Protein AF-A0A5B8K6I6-F1 (afdb_monomer)

Structure (mmCIF, N/CA/C/O backbone):
data_AF-A0A5B8K6I6-F1
#
_entry.id   AF-A0A5B8K6I6-F1
#
loop_
_atom_site.group_PDB
_atom_site.id
_atom_site.type_symbol
_atom_site.label_atom_id
_atom_site.label_alt_id
_atom_site.label_comp_id
_atom_site.label_asym_id
_atom_site.label_entity_id
_atom_site.label_seq_id
_atom_site.pdbx_PDB_ins_code
_atom_site.Cartn_x
_atom_site.Cartn_y
_atom_site.Cartn_z
_atom_site.occupancy
_atom_site.B_iso_or_equiv
_atom_site.auth_seq_id
_atom_site.auth_comp_id
_atom_site.auth_asym_id
_atom_site.auth_atom_id
_atom_site.pdbx_PDB_model_num
ATOM 1 N N . MET A 1 1 ? -5.774 4.241 20.887 1.00 58.62 1 MET A N 1
ATOM 2 C CA . MET A 1 1 ? -6.806 3.302 20.390 1.00 58.62 1 MET A CA 1
ATOM 3 C C . MET A 1 1 ? -7.800 3.994 19.478 1.00 58.62 1 MET A C 1
ATOM 5 O O . MET A 1 1 ? -8.520 4.863 19.935 1.00 58.62 1 MET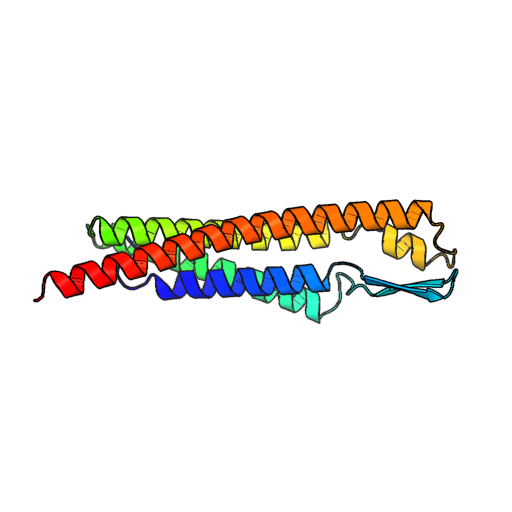 A O 1
ATOM 9 N N . LEU A 1 2 ? -7.882 3.645 18.198 1.00 59.34 2 LEU A N 1
ATOM 10 C CA . LEU A 1 2 ? -8.655 4.373 17.180 1.00 59.34 2 LEU A CA 1
ATOM 11 C C . LEU A 1 2 ? -10.191 4.192 17.305 1.00 59.34 2 LEU A C 1
ATOM 13 O O . LEU A 1 2 ? -10.853 3.834 16.338 1.00 59.34 2 LEU A O 1
ATOM 17 N N . LYS A 1 3 ? -10.796 4.438 18.475 1.00 55.09 3 LYS A N 1
ATOM 18 C CA . LYS A 1 3 ? -12.224 4.195 18.749 1.00 55.09 3 LYS A CA 1
ATOM 19 C C . LYS A 1 3 ? -13.118 4.897 17.710 1.00 55.09 3 LYS A C 1
ATOM 21 O O . LYS A 1 3 ? -13.116 6.123 17.602 1.00 55.09 3 LYS A O 1
ATOM 26 N N . GLY A 1 4 ? -13.834 4.113 16.898 1.00 58.09 4 GLY A N 1
ATOM 27 C CA . GLY A 1 4 ? -14.802 4.593 15.897 1.00 58.09 4 GLY A CA 1
ATOM 28 C C . GLY A 1 4 ? -14.236 5.364 14.694 1.00 58.09 4 GLY A C 1
ATOM 29 O O . GLY A 1 4 ? -15.002 5.770 13.826 1.00 58.09 4 GLY A O 1
ATOM 30 N N . LYS A 1 5 ? -12.914 5.562 14.597 1.00 69.94 5 LYS A N 1
ATOM 31 C CA . LYS A 1 5 ? -12.266 6.325 13.507 1.00 69.94 5 LYS A CA 1
ATOM 32 C C . LYS A 1 5 ? -11.342 5.477 12.634 1.00 69.94 5 LYS A C 1
ATOM 34 O O . LYS A 1 5 ? -10.513 6.017 11.914 1.00 69.94 5 LYS A O 1
ATOM 39 N N . ILE A 1 6 ? -11.512 4.159 12.694 1.00 80.88 6 ILE A N 1
ATOM 40 C CA . ILE A 1 6 ? -10.692 3.154 12.006 1.00 80.88 6 ILE A CA 1
ATOM 41 C C . ILE A 1 6 ? -10.938 3.148 10.490 1.00 80.88 6 ILE A C 1
ATOM 43 O O . ILE A 1 6 ? -10.025 2.895 9.711 1.00 80.88 6 ILE A O 1
ATOM 47 N N . ILE A 1 7 ? -12.161 3.478 10.062 1.00 85.50 7 ILE A N 1
ATOM 48 C CA . ILE A 1 7 ? -12.578 3.338 8.662 1.00 85.50 7 ILE A CA 1
ATOM 49 C C . ILE A 1 7 ? -11.806 4.267 7.718 1.00 85.50 7 ILE A C 1
ATOM 51 O O . ILE A 1 7 ? -11.410 3.849 6.640 1.00 85.50 7 ILE A O 1
ATOM 55 N N . ARG A 1 8 ? -11.537 5.514 8.132 1.00 88.44 8 ARG A N 1
ATOM 56 C CA . ARG A 1 8 ? -10.824 6.499 7.305 1.00 88.44 8 ARG A CA 1
ATOM 57 C C . ARG A 1 8 ? -9.383 6.075 6.990 1.00 88.44 8 ARG A C 1
ATOM 59 O O . ARG A 1 8 ? -9.070 5.988 5.807 1.00 88.44 8 ARG A O 1
ATOM 66 N N . PRO A 1 9 ? -8.513 5.789 7.980 1.00 89.25 9 PRO A N 1
ATOM 67 C CA . PRO A 1 9 ? -7.154 5.337 7.694 1.00 89.25 9 PRO A CA 1
ATOM 68 C C . PRO A 1 9 ? -7.130 3.995 6.954 1.00 89.25 9 PRO A C 1
ATOM 70 O O . PRO A 1 9 ? -6.293 3.817 6.077 1.00 89.25 9 PRO A O 1
ATOM 73 N N . PHE A 1 10 ? -8.078 3.091 7.229 1.00 90.81 10 PHE A N 1
ATOM 74 C CA . PHE A 1 10 ? -8.223 1.842 6.477 1.00 90.81 10 PHE A CA 1
ATOM 75 C C . PHE A 1 10 ? -8.524 2.085 4.989 1.00 90.81 10 PHE A C 1
ATOM 77 O O . PHE A 1 10 ? -7.785 1.602 4.137 1.00 90.81 10 PHE A O 1
ATOM 84 N N . VAL A 1 11 ? -9.558 2.872 4.668 1.00 91.81 11 VAL A N 1
ATOM 85 C CA . VAL A 1 11 ? -9.957 3.157 3.276 1.00 91.81 11 VAL A CA 1
ATOM 86 C C . VAL A 1 11 ? -8.851 3.890 2.522 1.00 91.81 11 VAL A C 1
ATOM 88 O O . VAL A 1 11 ? -8.549 3.534 1.390 1.00 91.81 11 VAL A O 1
ATOM 91 N N . LEU A 1 12 ? -8.209 4.878 3.148 1.00 92.50 12 LEU A N 1
ATOM 92 C CA . LEU A 1 12 ? -7.098 5.606 2.529 1.00 92.50 12 LEU A CA 1
ATOM 93 C C . LEU A 1 12 ? -5.897 4.689 2.260 1.00 92.50 12 LEU A C 1
ATOM 95 O O . LEU A 1 12 ? -5.284 4.772 1.200 1.00 92.50 12 LEU A O 1
ATOM 99 N N . SER A 1 13 ? -5.601 3.770 3.181 1.00 92.06 13 SER A N 1
ATOM 100 C CA . SER A 1 13 ? -4.549 2.770 2.981 1.00 92.06 13 SER A CA 1
ATOM 101 C C . SER A 1 13 ? -4.890 1.818 1.834 1.00 92.06 13 SER A C 1
ATOM 103 O O . SER A 1 13 ? -4.014 1.490 1.039 1.00 92.06 13 SER A O 1
ATOM 105 N N . LEU A 1 14 ? -6.157 1.409 1.722 1.00 92.25 14 LEU A N 1
ATOM 106 C CA . LEU A 1 14 ? -6.629 0.538 0.644 1.00 92.25 14 LEU A CA 1
ATOM 107 C C . LEU A 1 14 ? -6.530 1.232 -0.713 1.00 92.25 14 LEU A C 1
ATOM 109 O O . LEU A 1 14 ? -6.018 0.642 -1.659 1.00 92.25 14 LEU A O 1
ATOM 113 N N . LEU A 1 15 ? -6.958 2.495 -0.796 1.00 92.62 15 LEU A N 1
ATOM 114 C CA . LEU A 1 15 ? -6.822 3.301 -2.007 1.00 92.62 15 LEU A CA 1
ATOM 115 C C . LEU A 1 15 ? -5.353 3.439 -2.412 1.00 92.62 15 LEU A C 1
ATOM 117 O O . LEU A 1 15 ? -5.026 3.164 -3.561 1.00 92.62 15 LEU A O 1
ATOM 121 N N . SER A 1 16 ? -4.461 3.776 -1.474 1.00 91.62 16 SER A N 1
ATOM 122 C CA . SER A 1 16 ? -3.018 3.840 -1.744 1.00 91.62 16 SER A CA 1
ATOM 123 C C . SER A 1 16 ? -2.495 2.546 -2.380 1.00 91.62 16 SER A C 1
ATOM 125 O O . SER A 1 16 ? -1.836 2.584 -3.417 1.00 91.62 16 SER A O 1
ATOM 127 N N . VAL A 1 17 ? -2.842 1.385 -1.818 1.00 88.81 17 VAL A N 1
ATOM 128 C CA . VAL A 1 17 ? -2.378 0.094 -2.347 1.00 88.81 17 VAL A CA 1
ATOM 129 C C . VAL A 1 17 ? -2.996 -0.237 -3.707 1.00 88.81 17 VAL A C 1
ATOM 131 O O . VAL A 1 17 ? -2.287 -0.734 -4.575 1.00 88.81 17 VAL A O 1
ATOM 134 N N . ILE A 1 18 ? -4.270 0.086 -3.948 1.00 89.50 18 ILE A N 1
ATOM 135 C CA . ILE A 1 18 ? -4.889 -0.077 -5.276 1.00 89.50 18 ILE A CA 1
ATOM 136 C C . ILE A 1 18 ? -4.133 0.747 -6.325 1.00 89.50 18 ILE A C 1
ATOM 138 O O . ILE A 1 18 ? -3.779 0.219 -7.378 1.00 89.50 18 ILE A O 1
ATOM 142 N N . PHE A 1 19 ? -3.835 2.014 -6.030 1.00 87.69 19 PHE A N 1
ATOM 143 C CA . PHE A 1 19 ? -3.057 2.863 -6.934 1.00 87.69 19 PHE A CA 1
ATOM 144 C C . PHE A 1 19 ? -1.622 2.358 -7.116 1.00 87.69 19 PHE A C 1
ATOM 146 O O . PHE A 1 19 ? -1.102 2.432 -8.225 1.00 87.69 19 PHE A O 1
ATOM 153 N N . SER A 1 20 ? -1.006 1.783 -6.079 1.00 84.44 20 SER A N 1
ATOM 154 C CA . SER A 1 20 ? 0.295 1.116 -6.201 1.00 84.44 20 SER A CA 1
ATOM 155 C C . SER A 1 20 ? 0.239 -0.053 -7.186 1.00 84.44 20 SER A C 1
ATOM 157 O O . SER A 1 20 ? 1.074 -0.102 -8.083 1.00 84.44 20 SER A O 1
ATOM 159 N N . ILE A 1 21 ? -0.773 -0.926 -7.099 1.00 83.25 21 ILE A N 1
ATOM 160 C CA . ILE A 1 21 ? -0.957 -2.051 -8.032 1.00 83.25 21 ILE A CA 1
ATOM 161 C C . ILE A 1 21 ? -1.143 -1.547 -9.462 1.00 83.25 21 ILE A C 1
ATOM 163 O O . ILE A 1 21 ? -0.490 -2.053 -10.371 1.00 83.25 21 ILE A O 1
ATOM 167 N N . ILE A 1 22 ? -2.011 -0.549 -9.665 1.00 82.50 22 ILE A N 1
ATOM 168 C CA . ILE A 1 22 ? -2.240 0.052 -10.986 1.00 82.50 22 ILE A CA 1
ATOM 169 C C . ILE A 1 22 ? -0.925 0.609 -11.534 1.00 82.50 22 ILE A C 1
ATOM 171 O O . ILE A 1 22 ? -0.543 0.272 -12.650 1.00 82.50 22 ILE A O 1
ATOM 175 N N . ALA A 1 23 ? -0.192 1.385 -10.731 1.00 76.88 23 ALA A N 1
ATOM 176 C CA . ALA A 1 23 ? 1.114 1.909 -11.114 1.00 76.88 23 ALA A CA 1
ATOM 177 C C . ALA A 1 23 ? 2.092 0.779 -11.469 1.00 76.88 23 ALA A C 1
ATOM 179 O O . ALA A 1 23 ? 2.774 0.870 -12.480 1.00 76.88 23 ALA A O 1
ATOM 180 N N . THR A 1 24 ? 2.132 -0.310 -10.695 1.00 74.50 24 THR A N 1
ATOM 181 C CA . THR A 1 24 ? 3.034 -1.443 -10.955 1.00 74.50 24 THR A CA 1
ATOM 182 C C . THR A 1 24 ? 2.703 -2.114 -12.273 1.00 74.50 24 THR A C 1
ATOM 184 O O . THR A 1 24 ? 3.598 -2.358 -13.075 1.00 74.50 24 THR A O 1
ATOM 187 N N . LEU A 1 25 ? 1.423 -2.390 -12.520 1.00 73.31 25 LEU A N 1
ATOM 188 C CA . LEU A 1 25 ? 0.972 -3.030 -13.752 1.00 73.31 25 LEU A CA 1
ATOM 189 C C . LEU A 1 25 ? 1.181 -2.138 -14.983 1.00 73.31 25 LEU A C 1
ATOM 191 O O . LEU A 1 25 ? 1.458 -2.671 -16.054 1.00 73.31 25 LEU A O 1
ATOM 195 N N . SER A 1 26 ? 1.078 -0.816 -14.829 1.00 70.00 26 SER A N 1
ATOM 196 C CA . SER A 1 26 ? 1.322 0.157 -15.901 1.00 70.00 26 SER A CA 1
ATOM 197 C C . SER A 1 26 ? 2.808 0.438 -16.146 1.00 70.00 26 SER A C 1
ATOM 199 O O . SER A 1 26 ? 3.185 0.731 -17.278 1.00 70.00 26 SER A O 1
ATOM 201 N N . PHE A 1 27 ? 3.651 0.363 -15.110 1.00 62.72 27 PHE A N 1
ATOM 202 C CA . PHE A 1 27 ? 5.098 0.578 -15.220 1.00 62.72 27 PHE A CA 1
ATOM 203 C C . PHE A 1 27 ? 5.800 -0.554 -15.959 1.00 62.72 27 PHE A C 1
ATOM 205 O O . PHE A 1 27 ? 6.759 -0.310 -16.682 1.00 62.72 27 PHE A O 1
ATOM 212 N N . ILE A 1 28 ? 5.364 -1.798 -15.732 1.00 61.38 28 ILE A N 1
ATOM 213 C CA . ILE A 1 28 ? 6.033 -2.975 -16.283 1.00 61.38 28 ILE A CA 1
ATOM 214 C C . ILE A 1 28 ? 5.977 -2.901 -17.816 1.00 61.38 28 ILE A C 1
ATOM 216 O O . ILE A 1 28 ? 4.883 -2.984 -18.381 1.00 61.38 28 ILE A O 1
ATOM 220 N N . PRO A 1 29 ? 7.135 -2.794 -18.496 1.00 55.06 29 PRO A N 1
ATOM 221 C CA . PRO A 1 29 ? 7.201 -2.803 -19.947 1.00 55.06 29 PRO A CA 1
ATOM 222 C C . PRO A 1 29 ? 6.539 -4.059 -20.505 1.00 55.06 29 PRO A C 1
ATOM 224 O O . PRO A 1 29 ? 6.970 -5.178 -20.216 1.00 55.06 29 PRO A O 1
ATOM 227 N N . LYS A 1 30 ? 5.504 -3.892 -21.327 1.00 55.28 30 LYS A N 1
ATOM 228 C CA . LYS A 1 30 ? 4.998 -4.965 -22.174 1.00 55.28 30 LYS A CA 1
ATOM 229 C C . LYS A 1 30 ? 5.887 -5.047 -23.403 1.00 55.28 30 LYS A C 1
ATOM 231 O O . LYS A 1 30 ? 5.927 -4.139 -24.228 1.00 55.28 30 LYS A O 1
ATOM 236 N N . ILE A 1 31 ? 6.607 -6.153 -23.524 1.00 56.72 31 ILE A N 1
ATOM 237 C CA . ILE A 1 31 ? 7.298 -6.488 -24.764 1.00 56.72 31 ILE A CA 1
ATOM 238 C C . ILE A 1 31 ? 6.241 -7.053 -25.711 1.00 56.72 31 ILE A C 1
ATOM 240 O O . ILE A 1 31 ? 5.677 -8.117 -25.461 1.00 56.72 31 ILE A O 1
ATOM 244 N N . ILE A 1 32 ? 5.955 -6.327 -26.784 1.00 56.41 32 ILE A N 1
ATOM 245 C CA . ILE A 1 32 ? 5.041 -6.744 -27.840 1.00 56.41 32 ILE A CA 1
ATOM 246 C C . ILE A 1 32 ? 5.884 -7.173 -29.031 1.00 56.41 32 ILE A C 1
ATOM 248 O O . ILE A 1 32 ? 6.622 -6.385 -29.619 1.00 56.41 32 ILE A O 1
ATOM 252 N N . GLN A 1 33 ? 5.785 -8.444 -29.395 1.00 56.31 33 GLN A N 1
ATOM 253 C CA . GLN A 1 33 ? 6.460 -8.964 -30.573 1.00 56.31 33 GLN A CA 1
ATOM 254 C C . GLN A 1 33 ? 5.618 -8.661 -31.823 1.00 56.31 33 GLN A C 1
ATOM 256 O O . GLN A 1 33 ? 4.612 -9.313 -32.089 1.00 56.31 33 GLN A O 1
ATOM 261 N N . SER A 1 34 ? 6.044 -7.674 -32.610 1.00 53.94 34 SER A N 1
ATOM 262 C CA . SER A 1 34 ? 5.464 -7.305 -33.906 1.00 53.94 34 SER A CA 1
ATOM 263 C C . SER A 1 34 ? 6.129 -8.103 -35.046 1.00 53.94 34 SER A C 1
ATOM 265 O O . SER A 1 34 ? 6.661 -7.530 -35.996 1.00 53.94 34 SER A O 1
ATOM 267 N N . GLY A 1 35 ? 6.134 -9.439 -34.957 1.00 56.12 35 GLY A N 1
ATOM 268 C CA . GLY A 1 35 ? 6.734 -10.351 -35.951 1.00 56.12 35 GLY A CA 1
ATOM 269 C C . GLY A 1 35 ? 8.004 -11.073 -35.472 1.00 56.12 35 GLY A C 1
ATOM 270 O O . GLY A 1 35 ? 8.459 -10.873 -34.353 1.00 56.12 35 GLY A O 1
ATOM 271 N N . LYS A 1 36 ? 8.601 -11.940 -36.308 1.00 56.06 36 LYS A N 1
ATOM 272 C CA . LYS A 1 36 ? 9.681 -12.868 -35.885 1.00 56.06 36 LYS A CA 1
ATOM 273 C C . LYS A 1 36 ? 10.92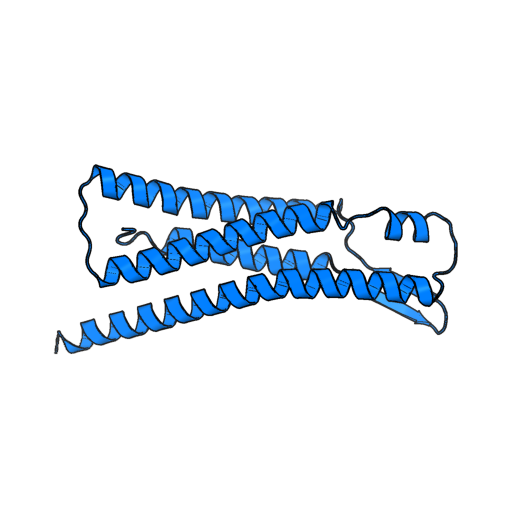3 -12.193 -35.279 1.00 56.06 36 LYS A C 1
ATOM 275 O O . LYS A 1 36 ? 11.561 -12.805 -34.435 1.00 56.06 36 LYS A O 1
ATOM 280 N N . SER A 1 37 ? 11.249 -10.965 -35.682 1.00 55.19 37 SER A N 1
ATOM 281 C CA . SER A 1 37 ? 12.469 -10.249 -35.265 1.00 55.19 37 SER A CA 1
ATOM 282 C C . SER A 1 37 ? 12.223 -8.835 -34.730 1.00 55.19 37 SER A C 1
ATOM 284 O O . SER A 1 37 ? 13.173 -8.151 -34.364 1.00 55.19 37 SER A O 1
ATOM 286 N N . ASN A 1 38 ? 10.968 -8.382 -34.693 1.00 51.59 38 ASN A N 1
ATOM 287 C CA . ASN A 1 38 ? 10.624 -7.017 -34.306 1.00 51.59 38 ASN A CA 1
ATOM 288 C C . ASN A 1 38 ? 9.953 -7.038 -32.936 1.00 51.59 38 ASN A C 1
ATOM 290 O O . ASN A 1 38 ? 8.813 -7.480 -32.795 1.00 51.59 38 ASN A O 1
ATOM 294 N N . TYR A 1 39 ? 10.662 -6.541 -31.933 1.00 56.75 39 TYR A N 1
ATOM 295 C CA . TYR A 1 39 ? 10.144 -6.355 -30.586 1.00 56.75 39 TYR A CA 1
ATOM 296 C C . TYR A 1 39 ? 9.887 -4.865 -30.371 1.00 56.75 39 TYR A C 1
ATOM 298 O O . TYR A 1 39 ? 10.804 -4.054 -30.477 1.00 56.75 39 TYR A O 1
ATOM 306 N N . ALA A 1 40 ? 8.640 -4.504 -30.087 1.00 56.38 40 ALA A N 1
ATOM 307 C CA . ALA A 1 40 ? 8.262 -3.187 -29.602 1.00 56.38 40 ALA A CA 1
ATOM 308 C C . ALA A 1 40 ? 8.148 -3.251 -28.076 1.00 56.38 40 ALA A C 1
ATOM 310 O O . ALA A 1 40 ? 7.601 -4.205 -27.524 1.00 56.38 40 ALA A O 1
ATOM 311 N N . ILE A 1 41 ? 8.679 -2.252 -27.378 1.00 55.66 41 ILE A N 1
ATOM 312 C CA . ILE A 1 41 ? 8.517 -2.130 -25.930 1.00 55.66 41 ILE A CA 1
ATOM 313 C C . ILE A 1 41 ? 7.435 -1.079 -25.689 1.00 55.66 41 ILE A C 1
ATOM 315 O O . ILE A 1 41 ? 7.683 0.112 -25.853 1.00 55.66 41 ILE A O 1
ATOM 319 N N . GLU A 1 42 ? 6.239 -1.514 -25.297 1.00 51.19 42 GLU A N 1
ATOM 320 C CA . GLU A 1 42 ? 5.210 -0.629 -24.755 1.00 51.19 42 GLU A CA 1
ATOM 321 C C . GLU A 1 42 ? 5.369 -0.570 -23.235 1.00 51.19 42 GLU A C 1
ATOM 323 O O . GLU A 1 42 ? 4.922 -1.448 -22.500 1.00 51.19 42 GLU A O 1
ATOM 328 N N . ALA A 1 43 ? 6.034 0.470 -22.748 1.00 51.97 43 ALA A N 1
ATOM 329 C CA . ALA A 1 43 ? 6.061 0.811 -21.332 1.00 51.97 43 ALA A CA 1
ATOM 330 C C . ALA A 1 43 ? 5.554 2.240 -21.169 1.00 51.97 43 ALA A C 1
ATOM 332 O O . ALA A 1 43 ? 5.981 3.122 -21.921 1.00 51.97 43 ALA A O 1
ATOM 333 N N . HIS A 1 44 ? 4.713 2.503 -20.165 1.00 49.28 44 HIS A N 1
ATOM 334 C CA . HIS A 1 44 ? 4.578 3.880 -19.704 1.00 49.28 44 HIS A CA 1
ATOM 335 C C . HIS A 1 44 ? 5.930 4.300 -19.128 1.00 49.28 44 HIS A C 1
ATOM 337 O O . HIS A 1 44 ? 6.404 3.728 -18.146 1.00 49.28 44 HIS A O 1
ATOM 343 N N . LYS A 1 45 ? 6.576 5.274 -19.773 1.00 52.47 45 LYS A N 1
ATOM 344 C CA . LYS A 1 45 ? 7.838 5.830 -19.282 1.00 52.47 45 LYS A CA 1
ATOM 345 C C . LYS A 1 45 ? 7.590 6.486 -17.925 1.00 52.47 45 LYS A C 1
ATOM 347 O O . LYS A 1 45 ? 6.567 7.147 -17.727 1.00 52.47 45 LYS A O 1
ATOM 352 N N . TYR A 1 46 ? 8.536 6.350 -17.000 1.00 48.12 46 TYR A N 1
ATOM 353 C CA . TYR A 1 46 ? 8.601 7.281 -15.880 1.00 48.12 46 TYR A CA 1
ATOM 354 C C . TYR A 1 46 ? 8.823 8.675 -16.493 1.00 48.12 46 TYR A C 1
ATOM 356 O O . TYR A 1 46 ? 9.699 8.852 -17.333 1.00 48.12 46 TYR A O 1
ATOM 364 N N . GLY A 1 47 ? 7.911 9.613 -16.237 1.00 48.38 47 GLY A N 1
ATOM 365 C CA . GLY A 1 47 ? 7.788 10.849 -17.024 1.00 48.38 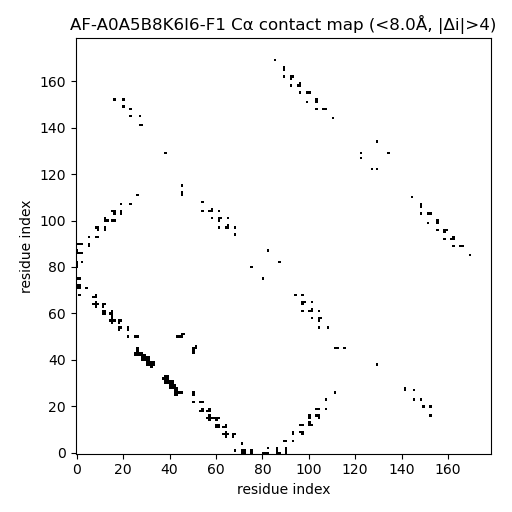47 GLY A CA 1
ATOM 366 C C . GLY A 1 47 ? 6.471 10.985 -17.795 1.00 48.38 47 GLY A C 1
ATOM 367 O O . GLY A 1 47 ? 6.089 12.108 -18.118 1.00 48.38 47 GLY A O 1
ATOM 368 N N . ASP A 1 48 ? 5.722 9.895 -18.007 1.00 66.19 48 ASP A N 1
ATOM 369 C CA . ASP A 1 48 ? 4.311 9.991 -18.394 1.00 66.19 48 ASP A CA 1
ATOM 370 C C . ASP A 1 48 ? 3.541 10.707 -17.275 1.00 66.19 48 ASP A C 1
ATOM 372 O O . ASP A 1 48 ? 3.597 10.324 -16.099 1.00 66.19 48 ASP A O 1
ATOM 376 N N . ILE A 1 49 ? 2.820 11.767 -17.643 1.00 70.38 49 ILE A N 1
ATOM 377 C CA . ILE A 1 49 ? 2.044 12.574 -16.704 1.00 70.38 49 ILE A CA 1
ATOM 378 C C . ILE A 1 49 ? 1.044 11.720 -15.919 1.00 70.38 49 ILE A C 1
ATOM 380 O O . ILE A 1 49 ? 0.868 11.937 -14.723 1.00 70.38 49 ILE A O 1
ATOM 384 N N . ASN A 1 50 ? 0.465 10.691 -16.541 1.00 73.19 50 ASN A N 1
ATOM 385 C CA . ASN A 1 50 ? -0.485 9.792 -15.895 1.00 73.19 50 ASN A CA 1
ATOM 386 C C . ASN A 1 50 ? 0.190 8.947 -14.811 1.00 73.19 50 ASN A C 1
ATOM 388 O O . ASN A 1 50 ? -0.376 8.752 -13.733 1.00 73.19 50 ASN A O 1
ATOM 392 N N . MET A 1 51 ? 1.418 8.486 -15.059 1.00 74.75 51 MET A N 1
ATOM 393 C CA . MET A 1 51 ? 2.186 7.706 -14.092 1.00 74.75 51 MET A CA 1
ATOM 394 C C . MET A 1 51 ? 2.625 8.572 -12.908 1.00 74.75 51 MET A C 1
ATOM 396 O O . MET A 1 51 ? 2.431 8.194 -11.752 1.00 74.75 51 MET A O 1
ATOM 400 N N . ASN A 1 52 ? 3.114 9.782 -13.184 1.00 75.62 52 ASN A N 1
ATOM 401 C CA . ASN A 1 52 ? 3.479 10.750 -12.150 1.00 75.62 52 ASN A CA 1
ATOM 402 C C . ASN A 1 52 ? 2.276 11.120 -11.271 1.00 75.62 52 ASN A C 1
ATOM 404 O O . ASN A 1 52 ? 2.372 11.100 -10.043 1.00 75.62 52 ASN A O 1
ATOM 408 N N . VAL A 1 53 ? 1.120 11.394 -11.883 1.00 82.81 53 VAL A N 1
ATOM 409 C CA . VAL A 1 53 ? -0.130 11.681 -11.165 1.00 82.81 53 VAL A CA 1
ATOM 410 C C . VAL A 1 53 ? -0.561 10.485 -10.313 1.00 82.81 53 VAL A C 1
ATOM 412 O O . VAL A 1 53 ? -0.902 10.663 -9.144 1.00 82.81 53 VAL A O 1
ATOM 415 N N . THR A 1 54 ? -0.478 9.263 -10.844 1.00 85.50 54 THR A N 1
ATOM 416 C CA . THR A 1 54 ? -0.804 8.024 -10.114 1.00 85.50 54 THR A CA 1
ATOM 417 C C . THR A 1 54 ? 0.076 7.861 -8.870 1.00 85.50 54 THR A C 1
ATOM 419 O O . THR A 1 54 ? -0.437 7.599 -7.780 1.00 85.50 54 THR A O 1
ATOM 422 N N . VAL A 1 55 ? 1.390 8.082 -8.998 1.00 83.94 55 VAL A N 1
ATOM 423 C CA . VAL A 1 55 ? 2.340 8.020 -7.874 1.00 83.94 55 VAL A CA 1
ATOM 424 C C . VAL A 1 55 ? 2.049 9.109 -6.835 1.00 83.94 55 VAL A C 1
ATOM 426 O O . VAL A 1 55 ? 2.034 8.818 -5.638 1.00 83.94 55 VAL A O 1
ATOM 429 N N . ILE A 1 56 ? 1.758 10.343 -7.261 1.00 87.06 56 ILE A N 1
ATOM 430 C CA . ILE A 1 56 ? 1.409 11.447 -6.351 1.00 87.06 56 ILE A CA 1
ATOM 431 C C . ILE A 1 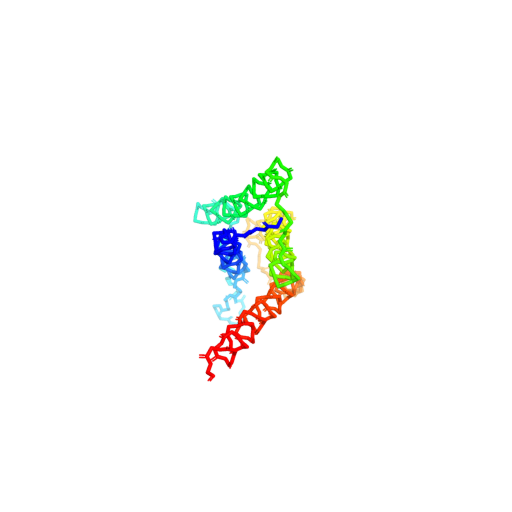56 ? 0.131 11.125 -5.566 1.00 87.06 56 ILE A C 1
ATOM 433 O O . ILE A 1 56 ? 0.109 11.274 -4.344 1.00 87.06 56 ILE A O 1
ATOM 437 N N . ILE A 1 57 ? -0.919 10.650 -6.242 1.00 89.50 57 ILE A N 1
ATOM 438 C CA . ILE A 1 57 ? -2.196 10.283 -5.613 1.00 89.50 57 ILE A CA 1
ATOM 439 C C . ILE A 1 57 ? -1.996 9.148 -4.600 1.00 89.50 57 ILE A C 1
ATOM 441 O O . ILE A 1 57 ? -2.483 9.236 -3.470 1.00 89.50 57 ILE A O 1
ATOM 445 N N . MET A 1 58 ? -1.237 8.113 -4.970 1.00 91.50 58 MET A N 1
ATOM 446 C CA . MET A 1 58 ? -0.864 7.007 -4.083 1.00 91.50 58 MET A CA 1
ATOM 447 C C . MET A 1 58 ? -0.186 7.518 -2.803 1.00 91.50 58 MET A C 1
ATOM 449 O O . MET A 1 58 ? -0.632 7.212 -1.694 1.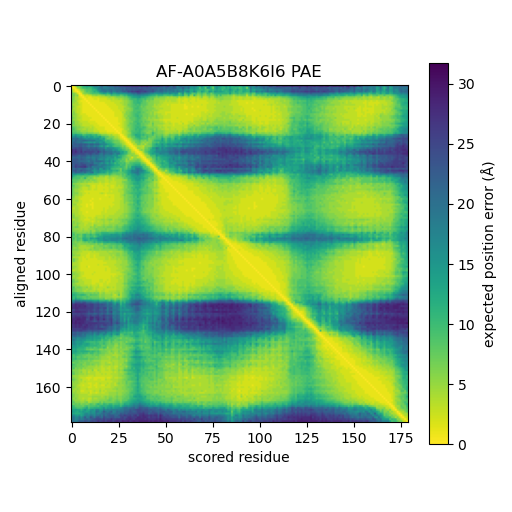00 91.50 58 MET A O 1
ATOM 453 N N . VAL A 1 59 ? 0.866 8.333 -2.941 1.00 90.62 59 VAL A N 1
ATOM 454 C CA . VAL A 1 59 ? 1.613 8.892 -1.801 1.00 90.62 59 VAL A CA 1
ATOM 455 C C . VAL A 1 59 ? 0.717 9.780 -0.938 1.00 90.62 59 VAL A C 1
ATOM 457 O O . VAL A 1 59 ? 0.773 9.701 0.290 1.00 90.62 59 VAL A O 1
ATOM 460 N N . LEU A 1 60 ? -0.152 10.583 -1.554 1.00 93.88 60 LEU A N 1
ATOM 461 C CA . LEU A 1 60 ? -1.090 11.448 -0.845 1.00 93.88 60 LEU A CA 1
ATOM 462 C C . LEU A 1 60 ? -2.081 10.636 -0.000 1.00 93.88 60 LEU A C 1
ATOM 464 O O . LEU A 1 60 ? -2.308 10.968 1.166 1.00 93.88 60 LEU A O 1
ATOM 468 N N . PHE A 1 61 ? -2.622 9.534 -0.527 1.00 95.12 61 PHE A N 1
ATOM 469 C CA . PHE A 1 61 ? -3.483 8.643 0.252 1.00 95.12 61 PHE A CA 1
ATOM 470 C C . PHE A 1 61 ? -2.741 7.960 1.402 1.00 95.12 61 PHE A C 1
ATOM 472 O O . PHE A 1 61 ? -3.269 7.923 2.517 1.00 95.12 61 PHE A O 1
ATOM 479 N N . ALA A 1 62 ? -1.512 7.487 1.179 1.00 93.19 62 ALA A N 1
ATOM 480 C CA . ALA A 1 62 ? -0.680 6.914 2.237 1.00 93.19 62 ALA A CA 1
ATOM 481 C C . ALA A 1 62 ? -0.388 7.933 3.356 1.00 93.19 62 ALA A C 1
ATOM 483 O O . ALA A 1 62 ? -0.548 7.630 4.541 1.00 93.19 62 ALA A O 1
ATOM 484 N N . ALA A 1 63 ? -0.023 9.163 2.987 1.00 93.62 63 ALA A N 1
ATOM 485 C CA . ALA A 1 63 ? 0.264 10.243 3.925 1.00 93.62 63 ALA A CA 1
ATOM 486 C C . ALA A 1 63 ? -0.976 10.644 4.737 1.00 93.62 63 ALA A C 1
ATOM 488 O O . ALA A 1 63 ? -0.903 10.790 5.959 1.00 93.62 63 ALA A O 1
ATOM 489 N N . LEU A 1 64 ? -2.140 10.759 4.088 1.00 94.56 64 LEU A N 1
ATOM 490 C CA . LEU A 1 64 ? -3.402 11.029 4.777 1.00 94.56 64 LEU A CA 1
ATOM 491 C C . LEU A 1 64 ? -3.789 9.886 5.722 1.00 94.56 64 LEU A C 1
ATOM 493 O O . LEU A 1 64 ? -4.230 10.149 6.843 1.00 94.56 64 LEU A O 1
ATOM 497 N N . ALA A 1 65 ? -3.611 8.626 5.311 1.00 93.94 65 ALA A N 1
ATOM 498 C CA . ALA A 1 65 ? -3.869 7.474 6.171 1.00 93.94 65 ALA A CA 1
ATOM 499 C C . ALA A 1 65 ? -3.013 7.536 7.444 1.00 93.94 65 ALA A C 1
ATOM 501 O O . ALA A 1 65 ? -3.548 7.459 8.555 1.00 93.94 65 ALA A O 1
ATOM 502 N N . LEU A 1 66 ? -1.707 7.775 7.284 1.00 94.94 66 LEU A N 1
ATOM 503 C CA . LEU A 1 66 ? -0.767 7.935 8.390 1.00 94.94 66 LEU A CA 1
ATOM 504 C C . LEU A 1 66 ? -1.159 9.103 9.302 1.00 94.94 66 LEU A C 1
ATOM 506 O O . LEU A 1 66 ? -1.218 8.937 10.521 1.00 94.94 66 LEU A O 1
ATOM 510 N N . TYR A 1 67 ? -1.509 10.258 8.729 1.00 94.62 67 TYR A N 1
ATOM 511 C CA . TYR A 1 67 ? -1.982 11.418 9.484 1.00 94.62 67 TYR A CA 1
ATOM 512 C C . TYR A 1 67 ? -3.186 11.072 10.370 1.00 94.62 67 TYR A C 1
ATOM 514 O O . TYR A 1 67 ? -3.204 11.414 11.554 1.00 94.62 67 TYR A O 1
ATOM 522 N N . TYR A 1 68 ? -4.186 10.360 9.840 1.00 92.50 68 TYR A N 1
ATOM 523 C CA . TYR A 1 68 ? -5.361 9.972 10.624 1.00 92.50 68 TYR A CA 1
ATOM 524 C C . TYR A 1 68 ? -5.039 8.957 11.724 1.00 92.50 68 TYR A C 1
ATOM 526 O O . TYR A 1 68 ? -5.615 9.058 12.814 1.00 92.50 68 TYR A O 1
ATOM 534 N N . VAL A 1 69 ? -4.114 8.021 11.481 1.00 91.81 69 VAL A N 1
ATOM 535 C CA . VAL A 1 69 ? -3.619 7.102 12.517 1.00 91.81 69 VAL A CA 1
ATOM 536 C C . VAL A 1 69 ? -2.928 7.884 13.633 1.00 91.81 69 VAL A C 1
ATOM 538 O O . VAL A 1 69 ? -3.328 7.770 14.793 1.00 91.81 69 VAL A O 1
ATOM 541 N N . VAL A 1 70 ? -1.953 8.732 13.297 1.00 91.19 70 VAL A N 1
ATOM 542 C CA . VAL A 1 70 ? -1.169 9.514 14.267 1.00 91.19 70 VAL A CA 1
ATOM 543 C C . VAL A 1 70 ? -2.062 10.469 15.055 1.00 91.19 70 VAL A C 1
ATOM 545 O O . VAL A 1 70 ? -2.046 10.460 16.287 1.00 91.19 70 VAL A O 1
ATOM 548 N N . ARG A 1 71 ? -2.922 11.237 14.375 1.00 90.50 71 ARG A N 1
ATOM 549 C CA . ARG A 1 71 ? -3.893 12.132 15.025 1.00 90.50 71 ARG A CA 1
ATOM 550 C C . ARG A 1 71 ? -4.812 11.365 15.970 1.00 90.50 71 ARG A C 1
ATOM 552 O O . ARG A 1 71 ? -5.125 11.850 17.058 1.00 90.50 71 ARG A O 1
ATOM 559 N N . GLY A 1 72 ? -5.252 10.177 15.561 1.00 86.94 72 GLY A N 1
ATOM 560 C CA . GLY A 1 72 ? -6.042 9.294 16.401 1.00 86.94 72 GLY A CA 1
ATOM 561 C C . GLY A 1 72 ? -5.274 8.875 17.652 1.00 86.94 72 GLY A C 1
ATOM 562 O O . GLY A 1 72 ? -5.790 9.024 18.757 1.00 86.94 72 GLY A O 1
ATOM 563 N N . LEU A 1 73 ? -4.035 8.401 17.515 1.00 87.31 73 LEU A N 1
ATOM 564 C CA . LEU A 1 73 ? -3.186 7.999 18.641 1.00 87.31 73 LEU A CA 1
ATOM 565 C C . LEU A 1 73 ? -2.948 9.144 19.635 1.00 87.31 73 LEU A C 1
ATOM 567 O O . LEU A 1 73 ? -3.188 8.956 20.828 1.00 87.31 73 LEU A O 1
ATOM 571 N N . ILE A 1 74 ? -2.581 10.331 19.145 1.00 87.62 74 ILE A N 1
ATOM 572 C CA . ILE A 1 74 ? -2.360 11.529 19.970 1.00 87.62 74 ILE A CA 1
ATOM 573 C C . ILE A 1 74 ? -3.627 11.896 20.742 1.00 87.62 74 ILE A C 1
ATOM 575 O O . ILE A 1 74 ? -3.571 12.098 21.954 1.00 87.62 74 ILE A O 1
ATOM 579 N N . LYS A 1 75 ? -4.781 11.940 20.061 1.00 85.44 75 LYS A N 1
ATOM 580 C CA . LYS A 1 75 ? -6.052 12.287 20.706 1.00 85.44 75 LYS A CA 1
ATOM 581 C C . LYS A 1 75 ? -6.395 11.318 21.839 1.00 85.44 75 LYS A C 1
ATOM 583 O O . LYS A 1 75 ? -6.752 11.759 22.918 1.00 85.44 75 LYS A O 1
ATOM 588 N N . ASN A 1 76 ? -6.220 10.014 21.635 1.00 83.81 76 ASN A N 1
ATOM 589 C CA . ASN A 1 76 ? -6.509 9.038 22.692 1.00 83.81 76 ASN A CA 1
ATOM 590 C C . ASN A 1 76 ? -5.587 9.168 23.900 1.00 83.81 76 ASN A C 1
ATOM 592 O O . ASN A 1 76 ? -6.040 8.955 25.018 1.00 83.81 76 ASN A O 1
ATOM 596 N N . LYS A 1 77 ? -4.309 9.495 23.667 1.00 85.06 77 LYS A N 1
ATOM 597 C CA . LYS A 1 77 ? -3.356 9.752 24.746 1.00 85.06 77 LYS A CA 1
ATOM 598 C C . LYS A 1 77 ? -3.765 10.995 25.538 1.00 85.06 77 LYS A C 1
ATOM 600 O O . LYS A 1 77 ? -3.754 10.951 26.760 1.00 85.06 77 LYS A O 1
ATOM 605 N N . LYS A 1 78 ? -4.153 12.073 24.846 1.00 86.75 78 LYS A N 1
ATOM 606 C CA . LYS A 1 78 ? -4.615 13.323 25.470 1.00 86.75 78 LYS A CA 1
ATOM 607 C C . LYS A 1 78 ? -5.896 13.124 26.283 1.00 86.75 78 LYS A C 1
ATOM 609 O O . LYS A 1 78 ? -6.001 13.646 27.383 1.00 86.75 78 LYS A O 1
ATOM 614 N N . ASP A 1 79 ? -6.834 12.353 25.746 1.00 84.38 79 ASP A N 1
ATOM 615 C CA . ASP A 1 79 ? -8.156 12.149 26.340 1.00 84.38 79 ASP A CA 1
ATOM 616 C C . ASP A 1 79 ? -8.173 11.004 27.381 1.00 84.38 79 ASP A C 1
ATOM 618 O O . ASP A 1 79 ? -9.237 10.650 27.880 1.00 84.38 79 ASP A O 1
ATOM 622 N N . GLY A 1 80 ? -7.025 10.376 27.679 1.00 79.81 80 GLY A N 1
ATOM 623 C CA . GLY A 1 80 ? -6.933 9.273 28.648 1.00 79.81 80 GLY A CA 1
ATOM 624 C C . GLY A 1 80 ? -7.775 8.044 28.281 1.00 79.81 80 GLY A C 1
ATOM 625 O O . GLY A 1 80 ? -8.205 7.296 29.157 1.00 79.81 80 GLY A O 1
ATOM 626 N N . ILE A 1 81 ? -8.059 7.833 26.992 1.00 77.38 81 ILE A N 1
ATOM 627 C CA . ILE A 1 81 ? -9.008 6.806 26.552 1.00 77.38 81 ILE A CA 1
ATOM 628 C C . ILE A 1 81 ? -8.378 5.419 26.701 1.00 77.38 81 ILE A C 1
ATOM 630 O O . ILE A 1 81 ? -7.576 4.991 25.865 1.00 77.38 81 ILE A O 1
ATOM 634 N N . VAL A 1 82 ? -8.828 4.686 27.719 1.00 74.56 82 VAL A N 1
ATOM 635 C CA . VAL A 1 82 ? -8.639 3.238 27.837 1.00 74.56 82 VAL A CA 1
ATOM 636 C C . VAL A 1 82 ? -9.755 2.570 27.045 1.00 74.56 82 VAL A C 1
ATOM 638 O O . VAL A 1 82 ? -10.932 2.656 27.387 1.00 74.56 82 VAL A O 1
ATOM 641 N N . GLY A 1 83 ? -9.415 1.963 25.918 1.00 70.00 83 GLY A N 1
ATOM 642 C CA . GLY A 1 83 ? -10.384 1.207 25.132 1.00 70.00 83 GLY A CA 1
ATOM 643 C C . GLY A 1 83 ? -10.331 -0.289 25.428 1.00 70.00 83 GLY A C 1
ATOM 644 O O . GLY A 1 83 ? -9.495 -0.790 26.177 1.00 70.00 83 GLY A O 1
ATOM 645 N N . THR A 1 84 ? -11.262 -1.012 24.817 1.00 80.56 84 THR A N 1
ATOM 646 C CA . THR A 1 84 ? -11.475 -2.440 25.075 1.00 80.56 84 THR A CA 1
ATOM 647 C C . THR A 1 84 ? -10.432 -3.325 24.378 1.00 80.56 84 THR A C 1
ATOM 649 O O . THR A 1 84 ? -9.844 -2.930 23.372 1.00 80.56 84 THR A O 1
ATOM 652 N N . LYS A 1 85 ? -10.236 -4.577 24.830 1.00 80.00 85 LYS A N 1
ATOM 653 C CA . LYS A 1 85 ? -9.372 -5.558 24.124 1.00 80.00 85 LYS A CA 1
ATOM 654 C C . LYS A 1 85 ? -9.706 -5.652 22.625 1.00 80.00 85 LYS A C 1
ATOM 656 O O . LYS A 1 85 ? -8.812 -5.682 21.786 1.00 80.00 85 LYS A O 1
ATOM 661 N N . LYS A 1 86 ? -10.996 -5.597 22.290 1.00 79.69 86 LYS A N 1
ATOM 662 C CA . LYS A 1 86 ? -11.515 -5.551 20.918 1.00 79.69 86 LYS A CA 1
ATOM 663 C C . LYS A 1 86 ? -11.023 -4.331 20.131 1.00 79.69 86 LYS A C 1
ATOM 665 O O . LYS A 1 86 ? -10.489 -4.474 19.032 1.00 79.69 86 LYS A O 1
ATOM 670 N N . ASP A 1 87 ? -11.189 -3.138 20.693 1.00 78.81 87 ASP A N 1
ATOM 671 C CA . ASP A 1 87 ? -10.751 -1.892 20.057 1.00 78.81 87 ASP A CA 1
ATOM 672 C C . ASP A 1 87 ? -9.220 -1.857 19.882 1.00 78.81 87 ASP A C 1
ATOM 674 O O . ASP A 1 87 ? -8.717 -1.226 18.949 1.00 78.81 87 ASP A O 1
ATOM 678 N N . ASN A 1 88 ? -8.477 -2.544 20.759 1.00 83.38 88 ASN A N 1
ATOM 679 C CA . ASN A 1 88 ? -7.021 -2.668 20.689 1.00 83.38 88 ASN A CA 1
ATOM 680 C C . ASN A 1 88 ? -6.598 -3.508 19.490 1.00 83.38 88 ASN A C 1
ATOM 682 O O . ASN A 1 88 ? -5.816 -3.034 18.670 1.00 83.38 88 ASN A O 1
ATOM 686 N N . ILE A 1 89 ? -7.168 -4.706 19.346 1.00 84.88 89 ILE A N 1
ATOM 687 C CA . ILE A 1 89 ? -6.858 -5.617 18.237 1.00 84.88 89 ILE A CA 1
ATOM 688 C C . ILE A 1 89 ? -7.155 -4.944 16.890 1.00 84.88 89 ILE A C 1
ATOM 690 O O . ILE A 1 89 ? -6.302 -4.926 16.005 1.00 84.88 89 ILE A O 1
ATOM 694 N N . LEU A 1 90 ? -8.326 -4.312 16.748 1.00 85.94 90 LEU A N 1
ATOM 695 C CA . LEU A 1 90 ? -8.686 -3.600 15.516 1.00 85.94 90 LEU A CA 1
ATOM 696 C C . LEU A 1 90 ? -7.768 -2.400 15.238 1.00 85.94 90 LEU A C 1
ATOM 698 O O . LEU A 1 90 ? -7.423 -2.145 14.086 1.00 85.94 90 LEU A O 1
ATOM 702 N N . SER A 1 91 ? -7.354 -1.669 16.279 1.00 87.19 91 SER A N 1
ATOM 703 C CA . SER A 1 91 ? -6.409 -0.555 16.126 1.00 87.19 91 SER A CA 1
ATOM 704 C C . SER A 1 91 ? -5.041 -1.039 15.650 1.00 87.19 91 SER A C 1
ATOM 706 O O . SER A 1 91 ? -4.471 -0.412 14.763 1.00 87.19 91 SER A O 1
ATOM 708 N N . ILE A 1 92 ? -4.533 -2.141 16.214 1.00 89.38 92 ILE A N 1
ATOM 709 C CA . ILE A 1 92 ? -3.247 -2.737 15.829 1.00 89.38 92 ILE A CA 1
ATOM 710 C C . ILE A 1 92 ? -3.288 -3.143 14.358 1.00 89.38 92 ILE A C 1
ATOM 712 O O . ILE A 1 92 ? -2.422 -2.723 13.599 1.00 89.38 92 ILE A O 1
ATOM 716 N N . LEU A 1 93 ? -4.334 -3.860 13.934 1.00 89.56 93 LEU A N 1
ATOM 717 C CA . LEU A 1 93 ? -4.483 -4.284 12.540 1.00 89.56 93 LEU A CA 1
ATOM 718 C C . LEU A 1 93 ? -4.478 -3.097 11.573 1.00 89.56 93 LEU A C 1
ATOM 720 O O . LEU A 1 93 ? -3.796 -3.140 10.556 1.00 89.56 93 LEU A O 1
ATOM 724 N N . VAL A 1 94 ? -5.178 -2.007 11.894 1.00 90.75 94 VAL A N 1
ATOM 725 C CA . VAL A 1 94 ? -5.211 -0.830 11.012 1.00 90.75 94 VAL A CA 1
ATOM 726 C C . VAL A 1 94 ? -3.918 -0.032 11.025 1.00 90.75 94 VAL A C 1
ATOM 728 O O . VAL A 1 94 ? -3.532 0.485 9.977 1.00 90.75 94 VAL A O 1
ATOM 731 N N . ILE A 1 95 ? -3.214 0.032 12.155 1.00 91.75 95 ILE A N 1
ATOM 732 C CA . ILE A 1 95 ? -1.855 0.583 12.194 1.00 91.75 95 ILE A CA 1
ATOM 733 C C . ILE A 1 95 ? -0.947 -0.244 11.279 1.00 91.75 95 ILE A C 1
ATOM 735 O O . ILE A 1 95 ? -0.297 0.333 10.416 1.00 91.75 95 ILE A O 1
ATOM 739 N N . SER A 1 96 ? -0.966 -1.576 11.388 1.00 91.69 96 SER A N 1
ATOM 740 C CA . SER A 1 96 ? -0.164 -2.467 10.543 1.00 91.69 96 SER A CA 1
ATOM 741 C C . SER A 1 96 ? -0.495 -2.315 9.055 1.00 91.69 96 SER A C 1
ATOM 743 O O . SER A 1 96 ? 0.412 -2.129 8.251 1.00 91.69 96 SER A O 1
ATOM 745 N N . ILE A 1 97 ? -1.782 -2.309 8.689 1.00 93.06 97 ILE A N 1
ATOM 746 C CA . ILE A 1 97 ? -2.252 -2.068 7.313 1.00 93.06 97 ILE A CA 1
ATOM 747 C C . ILE A 1 97 ? -1.736 -0.720 6.792 1.00 93.06 97 ILE A C 1
ATOM 749 O O . ILE A 1 97 ? -1.220 -0.645 5.678 1.00 93.06 97 ILE A O 1
ATOM 753 N N . THR A 1 98 ? -1.836 0.338 7.601 1.00 93.44 98 THR A N 1
ATOM 754 C CA . THR A 1 98 ? -1.380 1.683 7.218 1.00 93.44 98 THR A CA 1
ATOM 755 C C . THR A 1 98 ? 0.133 1.721 7.025 1.00 93.44 98 THR A C 1
ATOM 757 O O . THR A 1 98 ? 0.612 2.264 6.033 1.00 93.44 98 THR A O 1
ATOM 760 N N . THR A 1 99 ? 0.894 1.103 7.928 1.00 93.19 99 THR A N 1
ATOM 761 C CA . THR A 1 99 ? 2.354 1.018 7.823 1.00 93.19 99 THR A CA 1
ATOM 762 C C . THR A 1 99 ? 2.776 0.303 6.544 1.00 93.19 99 THR A C 1
ATOM 764 O O . THR A 1 99 ? 3.625 0.816 5.819 1.00 93.19 99 THR A O 1
ATOM 767 N N . ILE A 1 100 ? 2.151 -0.833 6.213 1.00 91.44 100 ILE A N 1
ATOM 768 C CA . ILE A 1 100 ? 2.456 -1.545 4.966 1.00 91.44 100 ILE A CA 1
ATOM 769 C C . ILE A 1 100 ? 2.090 -0.696 3.746 1.00 91.44 100 ILE A C 1
ATOM 771 O O . ILE A 1 100 ? 2.884 -0.624 2.813 1.00 91.44 100 ILE A O 1
ATOM 775 N N . ALA A 1 101 ? 0.950 0.002 3.752 1.00 91.62 101 ALA A N 1
ATOM 776 C CA . ALA A 1 101 ? 0.574 0.892 2.651 1.00 91.62 101 ALA A CA 1
ATOM 777 C C . ALA A 1 101 ? 1.590 2.031 2.438 1.00 91.62 101 ALA A C 1
ATOM 779 O O . ALA A 1 101 ? 1.922 2.346 1.297 1.00 91.62 101 ALA A O 1
ATOM 780 N N . VAL A 1 102 ? 2.120 2.617 3.517 1.00 92.12 102 VAL A N 1
ATOM 781 C CA . VAL A 1 102 ? 3.170 3.650 3.450 1.00 92.12 102 VAL A CA 1
ATOM 782 C C . VAL A 1 102 ? 4.474 3.077 2.897 1.00 92.12 102 VAL A C 1
ATOM 784 O O . VAL A 1 102 ? 5.049 3.664 1.982 1.00 92.12 102 VAL A O 1
ATOM 787 N N . ILE A 1 103 ? 4.916 1.918 3.396 1.00 89.75 103 ILE A N 1
ATOM 788 C CA . ILE A 1 103 ? 6.116 1.233 2.888 1.00 89.75 103 ILE A CA 1
ATOM 789 C C . ILE A 1 103 ? 5.958 0.929 1.397 1.00 89.75 103 ILE A C 1
ATOM 791 O O . ILE A 1 103 ? 6.864 1.206 0.619 1.00 89.75 103 ILE A O 1
ATOM 795 N N . THR A 1 104 ? 4.793 0.424 0.991 1.00 88.06 104 THR A N 1
ATOM 796 C CA . THR A 1 104 ? 4.483 0.102 -0.407 1.00 88.06 104 THR A CA 1
ATOM 797 C C . THR A 1 104 ? 4.547 1.346 -1.290 1.00 88.06 104 THR A C 1
ATOM 799 O O . THR A 1 104 ? 5.144 1.301 -2.363 1.00 88.06 104 THR A O 1
ATOM 802 N N . ALA A 1 105 ? 3.980 2.469 -0.836 1.00 88.56 105 ALA A N 1
ATOM 803 C CA . ALA A 1 105 ? 3.993 3.724 -1.581 1.00 88.56 105 ALA A CA 1
ATOM 804 C C . ALA A 1 105 ? 5.414 4.285 -1.747 1.00 88.56 105 ALA A C 1
ATOM 806 O O . ALA A 1 105 ? 5.803 4.649 -2.856 1.00 88.56 105 ALA A O 1
ATOM 807 N N . ILE A 1 106 ? 6.208 4.306 -0.669 1.00 86.94 106 ILE A N 1
ATOM 808 C CA . ILE A 1 106 ? 7.608 4.758 -0.701 1.00 86.94 106 ILE A CA 1
ATOM 809 C C . ILE A 1 106 ? 8.436 3.843 -1.604 1.00 86.94 106 ILE A C 1
ATOM 811 O O . ILE A 1 106 ? 9.153 4.326 -2.477 1.00 86.94 106 ILE A O 1
ATOM 815 N N . TYR A 1 107 ? 8.313 2.527 -1.419 1.00 82.75 107 TYR A N 1
ATOM 816 C CA . TYR A 1 107 ? 9.046 1.550 -2.212 1.00 82.75 107 TYR A CA 1
ATOM 817 C C . TYR A 1 107 ? 8.683 1.653 -3.691 1.00 82.75 107 TYR A C 1
ATOM 819 O O . TYR A 1 107 ? 9.585 1.699 -4.509 1.00 82.75 107 TYR A O 1
ATOM 827 N N . SER A 1 108 ? 7.398 1.774 -4.038 1.00 79.44 108 SER A N 1
ATOM 828 C CA . SER A 1 108 ? 6.956 1.956 -5.427 1.00 79.44 108 SER A CA 1
ATOM 829 C C . SER A 1 108 ? 7.541 3.234 -6.034 1.00 79.44 108 SER A C 1
ATOM 831 O O . SER A 1 108 ? 8.116 3.192 -7.115 1.00 79.44 108 SER A O 1
ATOM 833 N N . ALA A 1 109 ? 7.466 4.363 -5.319 1.00 79.12 109 ALA A N 1
ATOM 834 C CA . ALA A 1 109 ? 7.992 5.641 -5.799 1.00 79.12 109 ALA A CA 1
ATOM 835 C C . ALA A 1 109 ? 9.518 5.618 -6.016 1.00 79.12 109 ALA A C 1
ATOM 837 O O . ALA A 1 109 ? 10.015 6.177 -6.993 1.00 79.12 109 ALA A O 1
ATOM 838 N N . ILE A 1 110 ? 10.268 4.963 -5.122 1.00 79.75 110 ILE A N 1
ATOM 839 C CA . ILE A 1 110 ? 11.722 4.809 -5.260 1.00 79.75 110 ILE A CA 1
ATOM 840 C C . ILE A 1 110 ? 12.051 3.792 -6.348 1.00 79.75 110 ILE A C 1
ATOM 842 O O . ILE A 1 110 ? 12.908 4.068 -7.176 1.00 79.75 110 ILE A O 1
ATOM 846 N N . ALA A 1 111 ? 11.384 2.638 -6.359 1.00 72.25 111 ALA A N 1
ATOM 847 C CA . ALA A 1 111 ? 11.624 1.571 -7.316 1.00 72.25 111 ALA A CA 1
ATOM 848 C C . ALA A 1 111 ? 11.420 2.080 -8.741 1.00 72.25 111 ALA A C 1
ATOM 850 O O . ALA A 1 111 ? 12.306 1.905 -9.560 1.00 72.25 111 ALA A O 1
ATOM 851 N N . TYR A 1 112 ? 10.332 2.788 -9.037 1.00 69.44 112 TYR A N 1
ATOM 852 C CA . TYR A 1 112 ? 10.130 3.296 -10.394 1.00 69.44 112 TYR A CA 1
ATOM 853 C C . TYR A 1 112 ? 11.190 4.314 -10.823 1.00 69.44 112 TYR A C 1
ATOM 855 O O 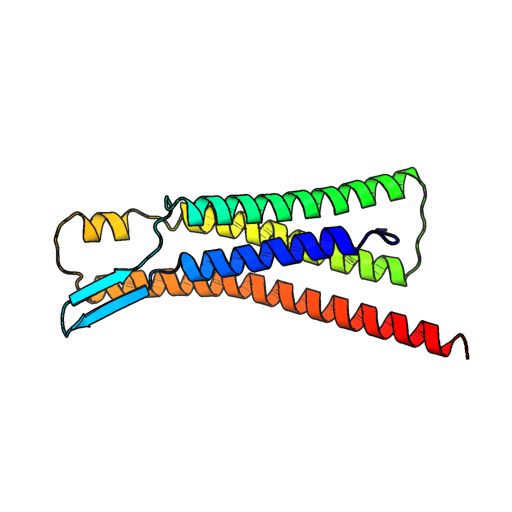. TYR A 1 112 ? 11.607 4.284 -11.972 1.00 69.44 112 TYR A O 1
ATOM 863 N N . LYS A 1 113 ? 11.680 5.154 -9.900 1.00 68.69 113 LYS A N 1
ATOM 864 C CA . LYS A 1 113 ? 12.755 6.118 -10.178 1.00 68.69 113 LYS A CA 1
ATOM 865 C C . LYS A 1 113 ? 14.142 5.465 -10.281 1.00 68.69 113 LYS A C 1
ATOM 867 O O . LYS A 1 113 ? 14.973 5.883 -11.073 1.00 68.69 113 LYS A O 1
ATOM 872 N N . ALA A 1 114 ? 14.432 4.473 -9.444 1.00 65.38 114 ALA A N 1
ATOM 873 C CA . ALA A 1 114 ? 15.734 3.807 -9.378 1.00 65.38 114 ALA A CA 1
ATOM 874 C C . ALA A 1 114 ? 15.882 2.706 -10.438 1.00 65.38 114 ALA A C 1
ATOM 876 O O . ALA A 1 114 ? 16.979 2.462 -10.932 1.00 65.38 114 ALA A O 1
ATOM 877 N N . PHE A 1 115 ? 14.771 2.056 -10.789 1.00 61.19 115 PHE A N 1
ATOM 878 C CA . PHE A 1 115 ? 14.659 1.084 -11.874 1.00 61.19 115 PHE A CA 1
ATOM 879 C C . PHE A 1 115 ? 14.196 1.720 -13.188 1.00 61.19 115 PHE A C 1
ATOM 881 O O . PHE A 1 115 ? 13.797 1.016 -14.112 1.00 61.19 115 PHE A O 1
ATOM 888 N N . GLU A 1 116 ? 14.335 3.034 -13.306 1.00 55.75 116 GLU A N 1
ATOM 889 C CA . GLU A 1 116 ? 14.281 3.745 -14.573 1.00 55.75 116 GLU A CA 1
ATOM 890 C C . GLU A 1 116 ? 15.570 3.589 -15.407 1.00 55.75 116 GLU A C 1
ATOM 892 O O . GLU A 1 116 ? 15.699 4.396 -16.324 1.00 55.75 116 GLU A O 1
ATOM 897 N N . PRO A 1 117 ? 16.587 2.725 -15.101 1.00 49.34 117 PRO A N 1
ATOM 898 C CA . PRO A 1 117 ? 17.917 3.028 -15.579 1.00 49.34 117 PRO A CA 1
ATOM 899 C C . PRO A 1 117 ? 17.849 3.110 -17.095 1.00 49.34 117 PRO A C 1
ATOM 901 O O . PRO A 1 117 ? 17.237 2.261 -17.751 1.00 49.34 117 PRO A O 1
ATOM 904 N N . SER A 1 118 ? 18.426 4.192 -17.590 1.00 46.59 118 SER A N 1
ATOM 905 C CA . SER A 1 118 ? 19.133 4.347 -18.851 1.00 46.59 118 SER A CA 1
ATOM 906 C C . SER A 1 118 ? 19.062 3.194 -19.863 1.00 46.59 118 SER A C 1
ATOM 908 O O . SER A 1 118 ? 18.870 3.484 -21.023 1.00 46.59 118 SER A O 1
ATOM 910 N N . LEU A 1 119 ? 19.122 1.912 -19.493 1.00 44.38 119 LEU A N 1
ATOM 911 C CA . LEU A 1 119 ? 19.007 0.730 -20.350 1.00 44.38 119 LEU A CA 1
ATOM 912 C C . LEU A 1 119 ? 17.888 0.747 -21.408 1.00 44.38 119 LEU A C 1
ATOM 914 O O . LEU A 1 119 ? 18.174 0.442 -22.559 1.00 44.38 119 LEU A O 1
ATOM 918 N N . ALA A 1 120 ? 16.625 1.049 -21.077 1.00 48.91 120 ALA A N 1
ATOM 919 C CA . ALA A 1 120 ? 15.559 1.044 -22.098 1.00 48.91 120 ALA A CA 1
ATOM 920 C C . ALA A 1 120 ? 15.687 2.233 -23.067 1.00 48.91 120 ALA A C 1
ATOM 922 O O . ALA A 1 120 ? 15.355 2.117 -24.244 1.00 48.91 120 ALA A O 1
ATOM 923 N N . TYR A 1 121 ? 16.197 3.361 -22.570 1.00 44.50 121 TYR A N 1
ATOM 924 C CA . TYR A 1 121 ? 16.385 4.600 -23.320 1.00 44.50 121 TYR A CA 1
ATOM 925 C C . TYR A 1 121 ? 17.660 4.536 -24.193 1.00 44.50 121 TYR A C 1
ATOM 927 O O . TYR A 1 121 ? 17.600 4.821 -25.382 1.00 44.50 121 TYR A O 1
ATOM 935 N N . GLU A 1 122 ? 18.768 4.006 -23.666 1.00 46.66 122 GLU A N 1
ATOM 936 C CA . GLU A 1 122 ? 20.041 3.732 -24.353 1.00 46.66 122 GLU A CA 1
ATOM 937 C C . GLU A 1 122 ? 19.915 2.637 -25.422 1.00 46.66 122 GLU A C 1
ATOM 939 O O . GLU A 1 122 ? 20.590 2.697 -26.449 1.00 46.66 122 GLU A O 1
ATOM 944 N N . LEU A 1 123 ? 19.059 1.628 -25.212 1.00 47.47 123 LEU A N 1
ATOM 945 C CA . LEU A 1 123 ? 18.845 0.562 -26.199 1.00 47.47 123 LEU A CA 1
ATOM 946 C C . LEU A 1 123 ? 17.915 0.975 -27.347 1.00 47.47 123 LEU A C 1
ATOM 948 O O . LEU A 1 123 ? 18.022 0.388 -28.421 1.00 47.47 123 LEU A O 1
ATOM 952 N N . LEU A 1 124 ? 17.036 1.966 -27.147 1.00 49.91 124 LEU A N 1
ATOM 953 C CA . LEU A 1 124 ? 16.073 2.425 -28.157 1.00 49.91 124 LEU A CA 1
ATOM 954 C C . LEU A 1 124 ? 16.516 3.699 -28.897 1.00 49.91 124 LEU A C 1
ATOM 956 O O . LEU A 1 124 ? 16.251 3.806 -30.091 1.00 49.91 124 LEU A O 1
ATOM 960 N N . GLU A 1 125 ? 17.224 4.638 -28.255 1.00 43.84 125 GLU A N 1
ATOM 961 C CA . GLU A 1 125 ? 17.723 5.850 -28.937 1.00 43.84 125 GLU A CA 1
ATOM 962 C C . GLU A 1 125 ? 18.874 5.570 -29.913 1.00 43.84 125 GLU A C 1
ATOM 964 O O . GLU A 1 125 ? 19.104 6.349 -30.834 1.00 43.84 125 GLU A O 1
ATOM 969 N N . GLY A 1 126 ? 19.568 4.436 -29.774 1.00 50.91 126 GLY A N 1
ATOM 970 C CA . GLY A 1 126 ? 20.672 4.063 -30.662 1.00 50.91 126 GLY A CA 1
ATOM 971 C C . GLY A 1 126 ? 20.267 3.425 -31.997 1.00 50.91 126 GLY A C 1
ATOM 972 O O . GLY A 1 126 ? 21.154 3.057 -32.762 1.00 50.91 126 GLY A O 1
ATOM 973 N N . GLY A 1 127 ? 18.971 3.209 -32.266 1.00 49.62 127 GLY A N 1
ATOM 974 C CA . GLY A 1 127 ? 18.494 2.560 -33.501 1.00 49.62 127 GLY A CA 1
ATOM 975 C C . GLY A 1 127 ? 18.957 1.106 -33.693 1.00 49.62 127 GLY A C 1
ATOM 976 O O . GLY A 1 127 ? 18.799 0.543 -34.776 1.00 49.62 127 GLY A O 1
ATOM 977 N N . ASN A 1 128 ? 19.535 0.485 -32.661 1.00 51.41 128 ASN A N 1
ATOM 978 C CA . ASN A 1 128 ? 20.077 -0.865 -32.744 1.00 51.41 128 ASN A CA 1
ATOM 979 C C . ASN A 1 128 ? 18.991 -1.912 -32.455 1.00 51.41 128 ASN A C 1
ATOM 981 O O . ASN A 1 128 ? 18.240 -1.762 -31.488 1.00 51.41 128 ASN A O 1
ATOM 985 N N . PRO A 1 129 ? 18.918 -3.007 -33.232 1.00 54.25 129 PRO A N 1
ATOM 986 C CA . PRO A 1 129 ? 17.977 -4.084 -32.962 1.00 54.25 129 PRO A CA 1
ATOM 987 C C . PRO A 1 129 ? 18.252 -4.712 -31.586 1.00 54.25 129 PRO A C 1
ATOM 989 O O . PRO A 1 129 ? 19.396 -5.001 -31.222 1.00 54.25 129 PRO A O 1
ATOM 992 N N . LEU A 1 130 ? 17.185 -4.928 -30.814 1.00 56.75 130 LEU A N 1
ATOM 993 C CA . LEU A 1 130 ? 17.229 -5.621 -29.528 1.00 56.75 130 LEU A CA 1
ATOM 994 C C . LEU A 1 130 ? 17.690 -7.072 -29.737 1.00 56.75 130 LEU A C 1
ATOM 996 O O . LEU A 1 130 ? 16.941 -7.914 -30.222 1.00 56.75 130 LEU A O 1
ATOM 1000 N N . ILE A 1 131 ? 18.937 -7.361 -29.362 1.00 60.25 131 ILE A N 1
ATOM 1001 C CA . ILE A 1 131 ? 19.490 -8.721 -29.325 1.00 60.25 131 ILE A CA 1
ATOM 1002 C C . ILE A 1 131 ? 18.814 -9.492 -28.177 1.00 60.25 131 ILE A C 1
ATOM 1004 O O . ILE A 1 131 ? 18.675 -8.967 -27.071 1.00 60.25 131 ILE A O 1
ATOM 1008 N N . GLU A 1 132 ? 18.437 -10.748 -28.421 1.00 59.28 132 GLU A N 1
ATOM 1009 C CA . GLU A 1 132 ? 17.687 -11.629 -27.506 1.00 59.28 132 GLU A CA 1
ATOM 1010 C C . GLU A 1 132 ? 18.298 -11.723 -26.091 1.00 59.28 132 GLU A C 1
ATOM 1012 O O . GLU A 1 132 ? 17.588 -11.707 -25.085 1.00 59.28 132 GLU A O 1
ATOM 1017 N N . SER A 1 133 ? 19.631 -11.697 -25.982 1.00 60.22 133 SER A N 1
ATOM 1018 C CA . SER A 1 133 ? 20.342 -11.691 -24.696 1.00 60.22 133 SER A CA 1
ATOM 1019 C C . SER A 1 133 ? 20.053 -10.451 -23.840 1.00 60.22 133 SER A C 1
ATOM 1021 O O . SER A 1 133 ? 19.953 -10.558 -22.618 1.00 60.22 133 SER A O 1
ATOM 1023 N N . LYS A 1 134 ? 19.862 -9.278 -24.456 1.00 59.34 134 LYS A N 1
ATOM 1024 C CA . LYS A 1 134 ? 19.524 -8.029 -23.754 1.00 59.34 134 LYS A CA 1
ATOM 1025 C C . LYS A 1 134 ? 18.049 -7.988 -23.355 1.00 59.34 134 LYS A C 1
ATOM 1027 O O . LYS A 1 134 ? 17.719 -7.485 -22.282 1.00 59.34 134 LYS A O 1
ATOM 1032 N N . LEU A 1 135 ? 17.181 -8.572 -24.182 1.00 61.44 135 LEU A N 1
ATOM 1033 C CA . LEU A 1 135 ? 15.756 -8.729 -23.892 1.00 61.44 135 LEU A CA 1
ATOM 1034 C C . LEU A 1 135 ? 15.530 -9.616 -22.657 1.00 61.44 135 LEU A C 1
ATOM 1036 O O . LEU A 1 135 ? 14.725 -9.275 -21.789 1.00 61.44 135 LEU A O 1
ATOM 1040 N N . ASN A 1 136 ? 16.290 -10.707 -22.535 1.00 64.81 136 ASN A N 1
ATOM 1041 C CA . ASN A 1 136 ? 16.206 -11.621 -21.394 1.00 64.81 136 ASN A CA 1
ATOM 1042 C C . ASN A 1 136 ? 16.626 -10.953 -20.077 1.00 64.81 136 ASN A C 1
ATOM 1044 O O . ASN A 1 136 ? 15.958 -11.126 -19.060 1.00 64.81 136 ASN A O 1
ATOM 1048 N N . VAL A 1 137 ? 17.683 -10.134 -20.090 1.00 65.81 137 VAL A N 1
ATOM 1049 C CA . VAL A 1 137 ? 18.133 -9.388 -18.899 1.00 65.81 137 VAL A CA 1
ATOM 1050 C C . VAL A 1 137 ? 17.105 -8.333 -18.473 1.00 65.81 137 VAL A C 1
ATOM 1052 O O . VAL A 1 137 ? 16.809 -8.204 -17.284 1.00 65.81 137 VAL A O 1
ATOM 1055 N N . LEU A 1 138 ? 16.517 -7.609 -19.432 1.00 63.16 138 LEU A N 1
ATOM 1056 C CA . LEU A 1 138 ? 15.449 -6.636 -19.169 1.00 63.16 138 LEU A CA 1
ATOM 1057 C C . LEU A 1 138 ? 14.200 -7.304 -18.587 1.00 63.16 138 LEU A C 1
ATOM 1059 O O . LEU A 1 138 ? 13.652 -6.838 -17.589 1.00 63.16 138 LEU A O 1
ATOM 1063 N N . THR A 1 139 ? 13.780 -8.420 -19.181 1.00 66.44 139 THR A N 1
ATOM 1064 C CA . THR A 1 139 ? 12.617 -9.190 -18.725 1.00 66.44 139 THR A CA 1
ATOM 1065 C C . THR A 1 139 ? 12.842 -9.721 -17.312 1.00 66.44 139 THR A C 1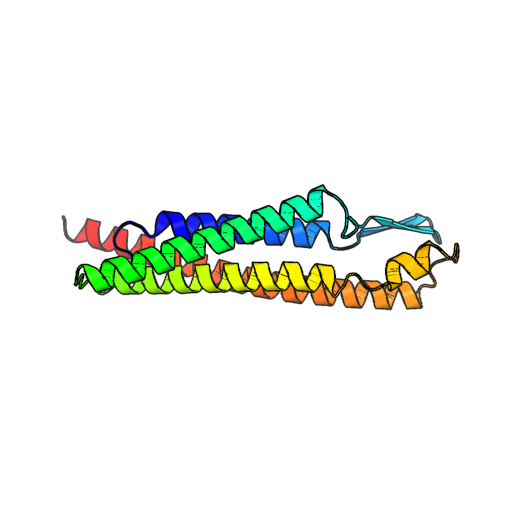
ATOM 1067 O O . THR A 1 139 ? 12.001 -9.505 -16.444 1.00 66.44 139 THR A O 1
ATOM 1070 N N . ALA A 1 140 ? 14.013 -10.304 -17.036 1.00 69.38 140 ALA A N 1
ATOM 1071 C CA . ALA A 1 140 ? 14.354 -10.821 -15.713 1.00 69.38 140 ALA A CA 1
ATOM 1072 C C . ALA A 1 140 ? 14.361 -9.728 -14.627 1.00 69.38 140 ALA A C 1
ATOM 1074 O O . ALA A 1 140 ? 13.856 -9.942 -13.523 1.00 69.38 140 ALA A O 1
ATOM 1075 N N . ASN A 1 141 ? 14.889 -8.535 -14.928 1.00 70.44 141 ASN A N 1
ATOM 1076 C CA . ASN A 1 141 ? 14.873 -7.412 -13.986 1.00 70.44 141 ASN A CA 1
ATOM 1077 C C . ASN A 1 141 ? 13.452 -6.886 -13.732 1.00 70.44 141 ASN A C 1
ATOM 1079 O O . ASN A 1 141 ? 13.081 -6.664 -12.577 1.00 7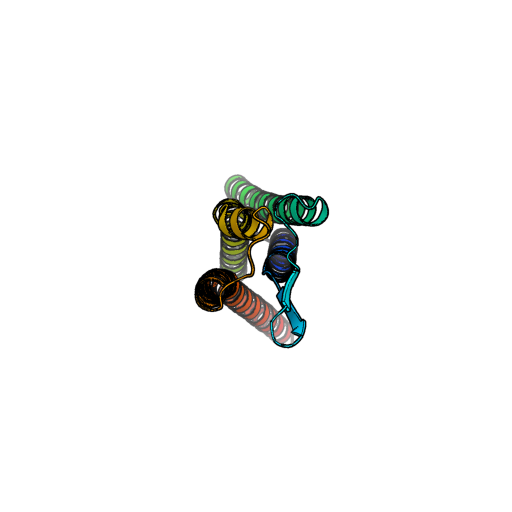0.44 141 ASN A O 1
ATOM 1083 N N . ASN A 1 142 ? 12.637 -6.746 -14.779 1.00 68.50 142 ASN A N 1
ATOM 1084 C CA . ASN A 1 142 ? 11.244 -6.313 -14.651 1.00 68.50 142 ASN A CA 1
ATOM 1085 C C . ASN A 1 142 ? 10.403 -7.318 -13.860 1.00 68.50 142 ASN A C 1
ATOM 1087 O O . ASN A 1 142 ? 9.627 -6.927 -12.987 1.00 68.50 142 ASN A O 1
ATOM 1091 N N . GLU A 1 143 ? 10.582 -8.613 -14.117 1.00 71.88 143 GLU A N 1
ATOM 1092 C CA . GLU A 1 143 ? 9.927 -9.670 -13.351 1.00 71.88 143 GLU A CA 1
ATOM 1093 C C . GLU A 1 143 ? 10.336 -9.631 -11.881 1.00 71.88 143 GLU A C 1
ATOM 1095 O O . GLU A 1 143 ? 9.479 -9.715 -11.003 1.00 71.88 143 GLU A O 1
ATOM 1100 N N . LYS A 1 144 ? 11.621 -9.419 -11.586 1.00 74.31 144 LYS A N 1
ATOM 1101 C CA . LYS A 1 144 ? 12.097 -9.298 -10.206 1.00 74.31 144 LYS A CA 1
ATOM 1102 C C . LYS A 1 144 ? 11.418 -8.140 -9.469 1.00 74.31 144 LYS A C 1
ATOM 1104 O O . LYS A 1 144 ? 10.930 -8.335 -8.358 1.00 74.31 144 LYS A O 1
ATOM 1109 N N . ILE A 1 145 ? 11.329 -6.961 -10.087 1.00 70.69 145 ILE A N 1
ATOM 1110 C CA . ILE A 1 145 ? 10.639 -5.792 -9.510 1.00 70.69 145 ILE A CA 1
ATOM 1111 C C . ILE A 1 145 ? 9.152 -6.095 -9.309 1.00 70.69 145 ILE A C 1
ATOM 1113 O O . ILE A 1 145 ? 8.612 -5.855 -8.228 1.00 70.69 145 ILE A O 1
ATOM 1117 N N . LYS A 1 146 ? 8.507 -6.686 -10.322 1.00 71.94 146 LYS A N 1
ATOM 1118 C CA . LYS A 1 146 ? 7.104 -7.112 -10.281 1.00 71.94 146 LYS A CA 1
ATOM 1119 C C . LYS A 1 146 ? 6.841 -8.023 -9.085 1.00 71.94 146 LYS A C 1
ATOM 1121 O O . LYS A 1 146 ? 5.918 -7.758 -8.318 1.00 71.94 146 LYS A O 1
ATOM 1126 N N . TYR A 1 147 ? 7.645 -9.068 -8.904 1.00 78.50 147 TYR A N 1
ATOM 1127 C CA . TYR A 1 147 ? 7.473 -10.012 -7.802 1.00 78.50 147 TYR A CA 1
ATOM 1128 C C . TYR A 1 147 ? 7.742 -9.375 -6.441 1.00 78.50 147 TYR A C 1
ATOM 1130 O O . TYR A 1 147 ? 7.008 -9.663 -5.497 1.00 78.50 147 TYR A O 1
ATOM 1138 N N . ILE A 1 148 ? 8.721 -8.471 -6.330 1.00 77.88 148 ILE A N 1
ATOM 1139 C CA . ILE A 1 148 ? 8.967 -7.766 -5.068 1.00 77.88 148 ILE A CA 1
ATOM 1140 C C . ILE A 1 148 ? 7.767 -6.883 -4.712 1.00 77.88 148 ILE A C 1
ATOM 1142 O O . ILE A 1 148 ? 7.239 -7.011 -3.608 1.00 77.88 148 ILE A O 1
ATOM 1146 N N . ILE A 1 149 ? 7.273 -6.049 -5.634 1.00 73.75 149 ILE A N 1
ATOM 1147 C CA . ILE A 1 149 ? 6.141 -5.158 -5.339 1.00 73.75 149 ILE A CA 1
ATOM 1148 C C . ILE A 1 149 ? 4.864 -5.968 -5.058 1.00 73.75 149 ILE A C 1
ATOM 1150 O O . ILE A 1 149 ? 4.188 -5.722 -4.057 1.00 73.75 149 ILE A O 1
ATOM 1154 N N . LEU A 1 150 ? 4.570 -6.996 -5.864 1.00 79.12 150 LEU A N 1
ATOM 1155 C CA . LEU A 1 150 ? 3.424 -7.884 -5.632 1.00 79.12 150 LEU A CA 1
ATOM 1156 C C . LEU A 1 150 ? 3.522 -8.623 -4.295 1.00 79.12 150 LEU A C 1
ATOM 1158 O O . LEU A 1 150 ? 2.499 -8.795 -3.640 1.00 79.12 150 LEU A O 1
ATOM 1162 N N . SER A 1 151 ? 4.716 -9.030 -3.853 1.00 83.69 151 SER A N 1
ATOM 1163 C CA . SER A 1 151 ? 4.878 -9.716 -2.564 1.00 83.69 151 SER A CA 1
ATOM 1164 C C . SER A 1 151 ? 4.444 -8.839 -1.385 1.00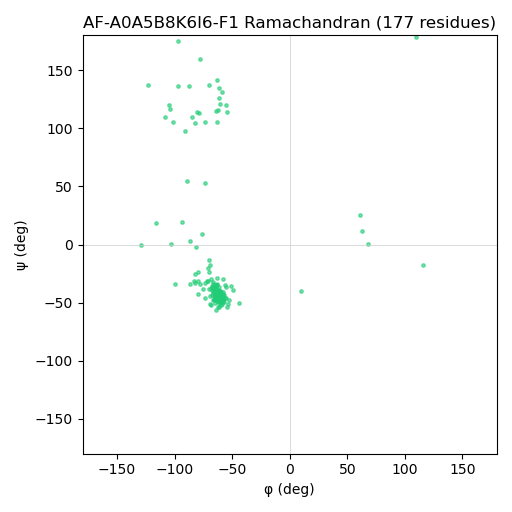 83.69 151 SER A C 1
ATOM 1166 O O . SER A 1 151 ? 3.738 -9.308 -0.492 1.00 83.69 151 SER A O 1
ATOM 1168 N N . VAL A 1 152 ? 4.762 -7.540 -1.419 1.00 81.50 152 VAL A N 1
ATOM 1169 C CA . VAL A 1 152 ? 4.333 -6.576 -0.393 1.00 81.50 152 VAL A CA 1
ATOM 1170 C C . VAL A 1 152 ? 2.813 -6.382 -0.433 1.00 81.50 152 VAL A C 1
ATOM 1172 O O . VAL A 1 152 ? 2.158 -6.364 0.613 1.00 81.50 152 VAL A O 1
ATOM 1175 N N . VAL A 1 153 ? 2.232 -6.321 -1.634 1.00 84.12 153 VAL A N 1
ATOM 1176 C CA . VAL A 1 153 ? 0.776 -6.261 -1.834 1.00 84.12 153 VAL A CA 1
ATOM 1177 C C . VAL A 1 153 ? 0.078 -7.522 -1.302 1.00 84.12 153 VAL A C 1
ATOM 1179 O O . VAL A 1 153 ? -0.971 -7.418 -0.666 1.00 84.12 153 VAL A O 1
ATOM 1182 N N . PHE A 1 154 ? 0.655 -8.713 -1.483 1.00 86.12 154 PHE A N 1
ATOM 1183 C CA . PHE A 1 154 ? 0.112 -9.950 -0.911 1.00 86.12 154 PHE A CA 1
ATOM 1184 C C . PHE A 1 154 ? 0.062 -9.895 0.619 1.00 86.12 154 PHE A C 1
ATOM 1186 O O . PHE A 1 154 ? -0.981 -10.186 1.207 1.00 86.12 154 PHE A O 1
ATOM 1193 N N . VAL A 1 155 ? 1.148 -9.461 1.269 1.00 87.81 155 VAL A N 1
ATOM 1194 C CA . VAL A 1 155 ? 1.175 -9.287 2.733 1.00 87.81 155 VAL A CA 1
ATOM 1195 C C . VAL A 1 155 ? 0.105 -8.286 3.180 1.00 87.81 155 VAL A C 1
ATOM 1197 O O . VAL A 1 155 ? -0.598 -8.529 4.164 1.00 87.81 155 VAL A O 1
ATOM 1200 N N . TYR A 1 156 ? -0.079 -7.192 2.434 1.00 88.94 156 TYR A N 1
ATOM 1201 C CA . TYR A 1 156 ? -1.138 -6.221 2.700 1.00 88.94 156 TYR A CA 1
ATOM 1202 C C . TYR A 1 156 ? -2.534 -6.867 2.689 1.00 88.94 156 TYR A C 1
ATOM 1204 O O . TYR A 1 156 ? -3.299 -6.698 3.643 1.00 88.94 156 TYR A O 1
ATOM 1212 N N . PHE A 1 157 ? -2.870 -7.650 1.659 1.00 89.56 157 PHE A N 1
ATOM 1213 C CA . PHE A 1 157 ? -4.188 -8.286 1.563 1.00 89.56 157 PHE A CA 1
ATOM 1214 C C . PHE A 1 157 ? -4.422 -9.374 2.612 1.00 89.56 157 PHE A C 1
ATOM 1216 O O . PHE A 1 157 ? -5.557 -9.527 3.066 1.00 89.56 157 PHE A O 1
ATOM 1223 N N . ILE A 1 158 ? -3.377 -10.071 3.066 1.00 90.75 158 ILE A N 1
ATOM 1224 C CA . ILE A 1 158 ? -3.482 -10.988 4.211 1.00 90.75 158 ILE A CA 1
ATOM 1225 C C . ILE A 1 158 ? -3.930 -10.222 5.464 1.00 90.75 158 ILE A C 1
ATOM 1227 O O . ILE A 1 158 ? -4.842 -10.664 6.167 1.00 90.75 158 ILE A O 1
ATOM 1231 N N . LEU A 1 159 ? -3.359 -9.041 5.727 1.00 89.94 159 LEU A N 1
ATOM 1232 C CA . LEU A 1 159 ? -3.784 -8.208 6.856 1.00 89.94 159 LEU A CA 1
ATOM 1233 C C . LEU A 1 159 ? -5.203 -7.660 6.686 1.00 89.94 159 LEU A C 1
ATOM 1235 O O . LEU A 1 159 ? -5.948 -7.592 7.664 1.00 89.94 159 LEU A O 1
ATOM 1239 N N . VAL A 1 160 ? -5.602 -7.293 5.466 1.00 89.88 160 VAL A N 1
ATOM 1240 C CA . VAL A 1 160 ? -6.986 -6.886 5.176 1.00 89.88 160 VAL A CA 1
ATOM 1241 C C . VAL A 1 160 ? -7.953 -8.039 5.444 1.00 89.88 160 VAL A C 1
ATOM 1243 O O . VAL A 1 160 ? -8.972 -7.833 6.102 1.00 89.88 160 VAL A O 1
ATOM 1246 N N . ALA A 1 161 ? -7.627 -9.258 5.009 1.00 89.75 161 ALA A N 1
ATOM 1247 C CA . ALA A 1 161 ? -8.431 -10.443 5.288 1.00 89.75 161 ALA A CA 1
ATOM 1248 C C . ALA A 1 161 ? -8.545 -10.694 6.799 1.00 89.75 161 ALA A C 1
ATOM 1250 O O . ALA A 1 161 ? -9.654 -10.854 7.309 1.00 89.75 161 ALA A O 1
ATOM 1251 N N . ALA A 1 162 ? -7.431 -10.626 7.535 1.00 90.12 162 ALA A N 1
ATOM 1252 C CA . ALA A 1 162 ? -7.433 -10.732 8.993 1.00 90.12 162 ALA A CA 1
ATOM 1253 C C . ALA A 1 162 ? -8.315 -9.650 9.644 1.00 90.12 162 ALA A C 1
ATOM 1255 O O . ALA A 1 162 ? -9.131 -9.953 10.515 1.00 90.12 162 ALA A O 1
ATOM 1256 N N . PHE A 1 163 ? -8.222 -8.399 9.183 1.00 89.88 163 PHE A N 1
ATOM 1257 C CA . PHE A 1 163 ? -9.067 -7.299 9.646 1.00 89.88 163 PHE A CA 1
ATOM 1258 C C . PHE A 1 163 ? -10.558 -7.551 9.398 1.00 89.88 163 PHE A C 1
ATOM 1260 O O . PHE A 1 163 ? -11.372 -7.316 10.297 1.00 89.88 163 PHE A O 1
ATOM 1267 N N . LEU A 1 164 ? -10.928 -8.055 8.219 1.00 89.25 164 LEU A N 1
ATOM 1268 C CA . LEU A 1 164 ? -12.313 -8.382 7.879 1.00 89.25 164 LEU A CA 1
ATOM 1269 C C . LEU A 1 164 ? -12.844 -9.536 8.735 1.00 89.25 164 LEU A C 1
ATOM 1271 O O . LEU A 1 164 ? -13.912 -9.398 9.332 1.00 89.25 164 LEU A O 1
ATOM 1275 N N . VAL A 1 165 ? -12.088 -10.631 8.859 1.00 89.69 165 VAL A N 1
ATOM 1276 C CA . VAL A 1 165 ? -12.462 -11.796 9.679 1.00 89.69 165 VAL A CA 1
ATOM 1277 C C . VAL A 1 165 ? -12.673 -11.381 11.132 1.00 89.69 165 VAL A C 1
ATOM 1279 O O . VAL A 1 165 ? -13.737 -11.632 11.697 1.00 89.69 165 VAL A O 1
ATOM 1282 N N . VAL A 1 166 ? -11.709 -10.669 11.721 1.00 87.19 166 VAL A N 1
ATOM 1283 C CA . VAL A 1 166 ? -11.800 -10.175 13.101 1.00 87.19 166 VAL A CA 1
ATOM 1284 C C . VAL A 1 166 ? -13.002 -9.241 13.259 1.00 87.19 166 VAL A C 1
ATOM 1286 O O . VAL A 1 166 ? -13.787 -9.396 14.194 1.00 87.19 166 VAL A O 1
ATOM 1289 N N . SER A 1 167 ? -13.224 -8.324 12.314 1.00 84.25 167 SER A N 1
ATOM 1290 C CA . SER A 1 167 ? -14.384 -7.422 12.335 1.00 84.25 167 SER A CA 1
ATOM 1291 C C . SER A 1 167 ? -15.721 -8.171 12.291 1.00 84.25 167 SER A C 1
ATOM 1293 O O . SER A 1 167 ? -16.651 -7.789 13.004 1.00 84.25 167 SER A O 1
ATOM 1295 N N . ILE A 1 168 ? -15.828 -9.241 11.495 1.00 85.94 168 ILE A N 1
ATOM 1296 C CA . ILE A 1 168 ? -17.036 -10.072 11.380 1.00 85.94 168 ILE A CA 1
ATOM 1297 C C . ILE A 1 168 ? -17.276 -10.867 12.667 1.00 85.94 168 ILE A C 1
ATOM 1299 O O . ILE A 1 168 ? -18.373 -10.796 13.226 1.00 85.94 168 ILE A O 1
ATOM 1303 N N . VAL A 1 169 ? -16.260 -11.579 13.166 1.00 85.12 169 VAL A N 1
ATOM 1304 C CA . VAL A 1 169 ? -16.350 -12.405 14.386 1.00 85.12 169 VAL A CA 1
ATOM 1305 C C . VAL A 1 169 ? -16.779 -11.551 15.578 1.00 85.12 169 VAL A C 1
ATOM 1307 O O . VAL A 1 169 ? -17.742 -11.866 16.276 1.00 85.12 169 VAL A O 1
ATOM 1310 N N . LEU A 1 170 ? -16.147 -10.390 15.746 1.00 79.94 170 LEU A N 1
ATOM 1311 C CA . LEU A 1 170 ? -16.465 -9.466 16.828 1.00 79.94 170 LEU A CA 1
ATOM 1312 C C . LEU A 1 170 ? -17.838 -8.787 16.681 1.00 79.94 170 LEU A C 1
ATOM 1314 O O . LEU A 1 170 ? -18.318 -8.179 17.642 1.00 79.94 170 LEU A O 1
ATOM 1318 N N . LYS A 1 171 ? -18.445 -8.796 15.487 1.00 75.06 171 LYS A N 1
ATOM 1319 C CA . LYS A 1 171 ? -19.805 -8.286 15.250 1.00 75.06 171 LYS A CA 1
ATOM 1320 C C . LYS A 1 171 ? -20.857 -9.365 15.523 1.00 75.06 171 LYS A C 1
ATOM 1322 O O . LYS A 1 171 ? -21.925 -9.021 16.022 1.00 75.06 171 LYS A O 1
ATOM 1327 N N . LYS A 1 172 ? -20.549 -10.640 15.243 1.00 67.56 172 LYS A N 1
ATOM 1328 C CA . LYS A 1 172 ? -21.397 -11.798 15.580 1.00 67.56 172 LYS A CA 1
ATOM 1329 C C . LYS A 1 172 ? -21.518 -12.015 17.089 1.00 67.56 172 LYS A C 1
ATOM 1331 O O . LYS A 1 172 ? -22.641 -12.066 17.570 1.00 67.56 172 LYS A O 1
ATOM 1336 N N . SER A 1 173 ? -20.405 -12.006 17.828 1.00 60.94 173 SER A N 1
ATOM 1337 C CA . SER A 1 173 ? -20.419 -12.173 19.296 1.00 60.94 173 SER A CA 1
ATOM 1338 C C . SER A 1 173 ? -21.332 -11.151 19.998 1.00 60.94 173 SER A C 1
ATOM 1340 O O . SER A 1 173 ? -22.089 -11.501 20.894 1.00 60.94 173 SER A O 1
ATOM 1342 N N . LYS A 1 174 ? -21.384 -9.905 19.506 1.00 57.47 174 LYS A N 1
ATOM 1343 C CA . LYS A 1 174 ? -22.277 -8.867 20.049 1.00 57.47 174 LYS A CA 1
ATOM 1344 C C . LYS A 1 174 ? -23.769 -9.113 19.761 1.00 57.47 174 LYS A C 1
ATOM 1346 O O . LYS A 1 174 ? -24.619 -8.539 20.424 1.00 57.47 174 LYS A O 1
ATOM 1351 N N . LYS A 1 175 ? -24.099 -9.883 18.720 1.00 58.44 175 LYS A N 1
ATOM 1352 C CA . LYS A 1 175 ? -25.485 -10.246 18.377 1.00 58.44 175 LYS A CA 1
ATOM 1353 C C . LYS A 1 175 ? -25.992 -11.424 19.211 1.00 58.44 175 LYS A C 1
ATOM 1355 O O . LYS A 1 175 ? -27.200 -11.550 19.361 1.00 58.44 175 LYS A O 1
ATOM 1360 N N . GLU A 1 176 ? -25.087 -12.264 19.704 1.00 56.28 176 GLU A N 1
ATOM 1361 C CA . GLU A 1 176 ? -25.402 -13.405 20.570 1.00 56.28 176 GLU A CA 1
ATOM 1362 C C . GLU A 1 176 ? -25.575 -12.978 22.034 1.00 56.28 176 GLU A C 1
ATOM 1364 O O . GLU A 1 176 ? -26.464 -13.495 22.685 1.00 56.28 176 GLU A O 1
ATOM 1369 N N . GLU A 1 177 ? -24.845 -11.966 22.519 1.00 51.06 177 GLU A N 1
ATOM 1370 C CA . GLU A 1 177 ? -25.033 -11.401 23.876 1.00 51.06 177 GLU A CA 1
ATOM 1371 C C . GLU A 1 177 ? -26.343 -10.607 24.074 1.00 51.06 177 GLU A C 1
ATOM 1373 O O . GLU A 1 177 ? -26.681 -10.250 25.197 1.00 51.06 177 GLU A O 1
ATOM 1378 N N . VAL A 1 178 ? -27.053 -10.261 22.994 1.00 50.56 178 VAL A N 1
ATOM 1379 C CA . VAL A 1 178 ? -28.288 -9.443 23.033 1.00 50.56 178 VAL A CA 1
ATOM 1380 C C . VAL A 1 178 ? -29.550 -10.307 22.859 1.00 50.56 178 VAL A C 1
ATOM 1382 O O . VAL A 1 178 ? -30.661 -9.781 22.845 1.00 50.56 178 VAL A O 1
ATOM 1385 N N . LYS A 1 179 ? -29.394 -11.627 22.715 1.00 41.19 179 LYS A N 1
ATOM 1386 C CA . LYS A 1 179 ? -30.491 -12.601 22.725 1.00 41.19 179 LYS A CA 1
ATOM 1387 C C . LYS A 1 179 ? -30.540 -13.318 24.064 1.00 41.19 179 LYS A C 1
ATOM 1389 O O . LYS A 1 179 ? -31.674 -13.633 24.474 1.00 41.19 179 LYS A O 1
#

Sequence (179 aa):
MLKGKIIRPFVLSLLSVIFSIIATLSFIPKIIQSGKSNYAIEAHKYGDINMNVTVIIMVLFAALALYYVVRGLIKNKKDGIVGTKKDNILSILVISITTIAVITAIYSAIAYKAFEPSLAYELLEGGNPLIESKLNVLTANNEKIKYIILSVVFVYFILVAAFLVVSIVLKKSKKEEVK

pLDDT: mean 74.73, std 15.51, range [41.19, 95.12]

Radius of gyration: 21.55 Å; Cα contacts (8 Å, |Δi|>4): 165; chains: 1; bounding box: 51×27×65 Å

Solvent-accessible surface area (backbone atoms only — not comparable to full-atom values): 9701 Å² total; per-residue (Å²): 80,41,77,95,57,53,63,60,24,44,52,28,16,51,51,15,44,54,38,45,51,53,49,51,66,49,47,50,62,42,77,44,70,72,55,99,86,38,74,44,75,57,44,57,50,90,81,36,66,68,57,53,50,41,52,51,52,18,43,50,27,22,51,51,13,47,49,49,49,52,54,33,44,53,49,24,64,76,67,68,57,82,72,51,76,68,47,44,56,57,31,50,49,46,50,51,44,31,50,48,23,37,51,50,39,54,48,50,59,47,46,55,65,68,70,54,56,58,62,69,57,60,50,56,76,67,77,49,82,84,52,68,74,59,52,52,54,54,50,53,53,51,50,51,53,50,51,54,57,49,52,55,52,51,56,45,50,53,50,51,50,52,46,51,52,52,54,50,54,64,52,50,56,60,58,60,78,75,109

Mean predicted aligned error: 9.89 Å

Nearest PDB structures (foldseek):
  7xge-assembly3_E  TM=4.137E-01  e=4.352E-01  synthetic construct
  6egc-assembly1_A  TM=3.692E-01  e=1.741E+00  synthetic construct
  2jsw-assembly1_A  TM=3.435E-01  e=5.279E+00  Mus musculus
  5msj-assembly4_a  TM=2.518E-01  e=4.470E+00  Mus musculus

Organism: NCBI:txid519450

Secondary structure (DSSP, 8-state):
--TT--HHHHHHHHHHHHHHHHHHHHHS-EEEE-SSS-EEEE---BTBHHHHHHHHHHHHHHHHHHHHHHHHHHHHHHTT----HHHHHHHHHHHHHHHHHHHHHHHHHHHHHHS--THHHHHHHT-----HHHHHHHHHHHHHHHHHHHHHHHHHHHHHHHHHHHHHHHHHHHHHTT-

Foldseek 3Di:
DQPPLLVQLQVLLVLLLVLLVVLLVQQQWDFDDPDDQDTDTDHDAPVNPVSVVSLVSSLVSLVRSVVSLVVSVVVCVVVVDDDDPLVVVLNVLSVVLSVLSNVLSVCSVVCSVVVSDPLVVVCVVVVDGDDPVSVVVSNVVSVVSSCVSVVSSVVSVVSVVVSVVSVVVVVVVVVVVVD